Protein AF-Q0E3V9-F1 (afdb_monomer)

Nearest PDB structures (foldseek):
  6baq-assembly2_B  TM=4.887E-01  e=4.684E-01  Mus musculus
  6baq-assembly5_E  TM=4.970E-01  e=4.244E-01  Mus musculus
  5kvb-assembly1_A  TM=5.354E-01  e=1.610E+00  Novosphingobium barchaimii LL02
  6baq-assembly8_H  TM=4.974E-01  e=9.827E-01  Mus musculus
  3a76-assembly1_A  TM=5.000E-01  e=3.061E+00  Sphingomonas paucimobilis

Mean predicted aligned error: 7.14 Å

Radius of gyration: 20.33 Å; Cα contacts (8 Å, |Δi|>4): 796; chains: 1; bounding box: 49×51×58 Å

Structure (mmCIF, N/CA/C/O backbone):
data_AF-Q0E3V9-F1
#
_entry.id   AF-Q0E3V9-F1
#
loop_
_atom_site.group_PDB
_atom_site.id
_atom_site.type_symbol
_atom_site.label_atom_id
_atom_site.label_alt_id
_atom_site.label_comp_id
_atom_site.label_asym_id
_atom_site.label_entity_id
_atom_site.label_seq_id
_atom_site.pdbx_PDB_ins_code
_atom_site.Cartn_x
_atom_site.Cartn_y
_atom_site.Cartn_z
_atom_site.occupancy
_atom_site.B_iso_or_equiv
_atom_site.auth_seq_id
_atom_site.auth_comp_id
_atom_site.auth_asym_id
_atom_site.auth_atom_id
_atom_site.pdbx_PDB_model_num
ATOM 1 N N . MET A 1 1 ? -2.974 25.627 8.670 1.00 36.44 1 MET A N 1
ATOM 2 C CA . MET A 1 1 ? -2.367 25.342 7.353 1.00 36.44 1 MET A CA 1
ATOM 3 C C . MET A 1 1 ? -1.493 24.119 7.529 1.00 36.44 1 MET A C 1
ATOM 5 O O . MET A 1 1 ? -0.594 24.173 8.357 1.00 36.44 1 MET A O 1
ATOM 9 N N . GLY A 1 2 ? -1.822 23.007 6.868 1.00 52.19 2 GLY A N 1
ATOM 10 C CA . GLY A 1 2 ? -0.991 21.802 6.917 1.00 52.19 2 GLY A CA 1
ATOM 11 C C . GLY A 1 2 ? 0.346 22.045 6.217 1.00 52.19 2 GLY A C 1
ATOM 12 O O . GLY A 1 2 ? 0.398 22.790 5.238 1.00 52.19 2 GLY A O 1
ATOM 13 N N . SER A 1 3 ? 1.425 21.458 6.738 1.00 63.78 3 SER A N 1
ATOM 14 C CA . SER A 1 3 ? 2.732 21.483 6.075 1.00 63.78 3 SER A CA 1
ATOM 15 C C . SER A 1 3 ? 2.613 20.799 4.710 1.00 63.78 3 SER A C 1
ATOM 17 O O . SER A 1 3 ? 2.112 19.679 4.633 1.00 63.78 3 SER A O 1
ATOM 19 N N . LEU A 1 4 ? 3.024 21.480 3.637 1.00 75.88 4 LEU A N 1
ATOM 20 C CA . LEU A 1 4 ? 3.052 20.893 2.300 1.00 75.88 4 LEU A CA 1
ATOM 21 C C . LEU A 1 4 ? 4.293 20.007 2.187 1.00 75.88 4 LEU A C 1
ATOM 23 O O . LEU A 1 4 ? 5.425 20.494 2.254 1.00 75.88 4 LEU A O 1
ATOM 27 N N . ARG A 1 5 ? 4.087 18.714 1.967 1.00 83.06 5 ARG A N 1
ATOM 28 C CA . ARG A 1 5 ? 5.170 17.772 1.737 1.00 83.06 5 ARG A CA 1
ATOM 29 C C . ARG A 1 5 ? 5.821 18.058 0.389 1.00 83.06 5 ARG A C 1
ATOM 31 O O . ARG A 1 5 ? 5.235 17.846 -0.667 1.00 83.06 5 ARG A O 1
ATOM 38 N N . ARG A 1 6 ? 7.057 18.555 0.437 1.00 87.19 6 ARG A N 1
ATOM 39 C CA . ARG A 1 6 ? 7.813 18.931 -0.762 1.00 87.19 6 ARG A CA 1
ATOM 40 C C . ARG A 1 6 ? 8.526 17.749 -1.413 1.00 87.19 6 ARG A C 1
ATOM 42 O O . ARG A 1 6 ? 8.724 17.773 -2.624 1.00 87.19 6 ARG A O 1
ATOM 49 N N . VAL A 1 7 ? 8.893 16.727 -0.645 1.00 90.44 7 VAL A N 1
ATOM 50 C CA . VAL A 1 7 ? 9.664 15.580 -1.137 1.00 90.44 7 VAL A CA 1
ATOM 51 C C . VAL A 1 7 ? 8.851 14.302 -1.008 1.00 90.44 7 VAL A C 1
ATOM 53 O O . VAL A 1 7 ? 8.315 14.010 0.059 1.00 90.44 7 VAL A O 1
ATOM 56 N N . VAL A 1 8 ? 8.799 13.544 -2.100 1.00 93.75 8 VAL A N 1
ATOM 57 C CA . VAL A 1 8 ? 8.299 12.165 -2.140 1.00 93.75 8 VAL A CA 1
ATOM 58 C C . VAL A 1 8 ? 9.489 11.220 -2.253 1.00 93.75 8 VAL A C 1
ATOM 60 O O . VAL A 1 8 ? 10.471 11.528 -2.940 1.00 93.75 8 VAL A O 1
ATOM 63 N N . HIS A 1 9 ? 9.406 10.077 -1.579 1.00 93.94 9 HIS A N 1
ATOM 64 C CA . HIS A 1 9 ? 10.455 9.067 -1.583 1.00 93.94 9 HIS A CA 1
ATOM 65 C C . HIS A 1 9 ? 10.105 7.966 -2.582 1.00 93.94 9 HIS A C 1
ATOM 67 O O . HIS A 1 9 ? 9.122 7.253 -2.423 1.00 93.94 9 HIS A O 1
ATOM 73 N N . LEU A 1 10 ? 10.919 7.805 -3.620 1.00 94.75 10 LEU A N 1
ATOM 74 C CA . LEU A 1 10 ? 10.817 6.681 -4.544 1.00 94.75 10 LEU A CA 1
ATOM 75 C C . LEU A 1 10 ? 11.802 5.596 -4.109 1.00 94.75 10 LEU A C 1
ATOM 77 O O . LEU A 1 10 ? 13.003 5.853 -4.034 1.00 94.75 10 LEU A O 1
ATOM 81 N N . VAL A 1 11 ? 11.309 4.382 -3.883 1.00 94.00 11 VAL A N 1
ATOM 82 C CA . VAL A 1 11 ? 12.141 3.223 -3.553 1.00 94.00 11 VAL A CA 1
ATOM 83 C C . VAL A 1 11 ? 12.256 2.328 -4.780 1.00 94.00 11 VAL A C 1
ATOM 85 O O . VAL A 1 11 ? 11.266 1.831 -5.324 1.00 94.00 11 VAL A O 1
ATOM 88 N N . THR A 1 12 ? 13.493 2.129 -5.228 1.00 92.81 12 THR A N 1
ATOM 89 C CA . THR A 1 12 ? 13.824 1.300 -6.392 1.00 92.81 12 THR A CA 1
ATOM 90 C C . THR A 1 12 ? 14.735 0.149 -6.000 1.00 92.81 12 THR A C 1
ATOM 92 O O . THR A 1 12 ? 15.751 0.363 -5.349 1.00 92.81 12 THR A O 1
ATOM 95 N N . ALA A 1 13 ? 14.411 -1.068 -6.419 1.00 89.25 13 ALA A N 1
ATOM 96 C CA . ALA A 1 13 ? 15.236 -2.240 -6.193 1.00 89.25 13 ALA A CA 1
ATOM 97 C C . ALA A 1 13 ? 16.165 -2.503 -7.387 1.00 89.25 13 ALA A C 1
ATOM 99 O O . ALA A 1 13 ? 15.738 -2.451 -8.545 1.00 89.25 13 ALA A O 1
ATOM 100 N N . LEU A 1 14 ? 17.436 -2.793 -7.106 1.00 86.44 14 LEU A N 1
ATOM 101 C CA . LEU A 1 14 ? 18.433 -3.180 -8.103 1.00 86.44 14 LEU A CA 1
ATOM 102 C C . LEU A 1 14 ? 19.418 -4.169 -7.476 1.00 86.44 14 LEU A C 1
ATOM 104 O O . LEU A 1 14 ? 20.077 -3.845 -6.499 1.00 86.44 14 LEU A O 1
ATOM 108 N N . ASN A 1 15 ? 19.554 -5.364 -8.057 1.00 83.38 15 ASN A N 1
ATOM 109 C CA . ASN A 1 15 ? 20.478 -6.402 -7.574 1.00 83.38 15 ASN A CA 1
ATOM 110 C C . ASN A 1 15 ? 20.326 -6.718 -6.064 1.00 83.38 15 ASN A C 1
ATOM 112 O O . ASN A 1 15 ? 21.323 -6.907 -5.372 1.00 83.38 15 ASN A O 1
ATOM 116 N N . GLY A 1 16 ? 19.092 -6.734 -5.550 1.00 82.06 16 GLY A N 1
ATOM 117 C CA . GLY A 1 16 ? 18.789 -6.999 -4.135 1.00 82.06 16 GLY A CA 1
ATOM 118 C C . GLY A 1 16 ? 18.962 -5.803 -3.190 1.00 82.06 16 GLY A C 1
ATOM 119 O O . GLY A 1 16 ? 18.549 -5.890 -2.040 1.00 82.06 16 GLY A O 1
ATOM 120 N N . SER A 1 17 ? 19.521 -4.675 -3.644 1.00 88.75 17 SER A N 1
ATOM 121 C CA . SER A 1 17 ? 19.546 -3.440 -2.852 1.00 88.75 17 SER A CA 1
ATOM 122 C C . SER A 1 17 ? 18.272 -2.624 -3.053 1.00 88.75 17 SER A C 1
ATOM 124 O O . SER A 1 17 ? 17.687 -2.634 -4.140 1.00 88.75 17 SER A O 1
ATOM 126 N N . ALA A 1 18 ? 17.872 -1.868 -2.029 1.00 92.19 18 ALA A N 1
ATOM 127 C CA . ALA A 1 18 ? 16.821 -0.860 -2.117 1.00 92.19 18 ALA A CA 1
ATOM 128 C C . ALA A 1 18 ? 17.442 0.537 -2.147 1.00 92.19 18 ALA A C 1
ATOM 130 O O . ALA A 1 18 ? 18.199 0.927 -1.265 1.00 92.19 18 ALA A O 1
ATOM 131 N N . ASN A 1 19 ? 17.106 1.307 -3.171 1.00 93.62 19 ASN A N 1
ATOM 132 C CA . ASN A 1 19 ? 17.679 2.610 -3.463 1.00 93.62 19 ASN A CA 1
ATOM 133 C C . ASN A 1 19 ? 16.594 3.664 -3.275 1.00 93.62 19 ASN A C 1
ATOM 135 O O . ASN A 1 19 ? 15.620 3.702 -4.035 1.00 93.62 19 ASN A O 1
ATOM 139 N N . LEU A 1 20 ? 16.779 4.504 -2.262 1.00 93.88 20 LEU A N 1
ATOM 140 C CA . LEU A 1 20 ? 15.917 5.629 -1.942 1.00 93.88 20 LEU A CA 1
ATOM 141 C C . LEU A 1 20 ? 16.289 6.813 -2.834 1.00 93.88 20 LEU A C 1
ATOM 143 O O . LEU A 1 20 ? 17.447 7.220 -2.884 1.00 93.88 20 LEU A O 1
ATOM 147 N N . ARG A 1 21 ? 15.308 7.374 -3.534 1.00 93.56 21 ARG A N 1
ATOM 148 C CA . ARG A 1 21 ? 15.455 8.546 -4.403 1.00 93.56 21 ARG A CA 1
ATOM 149 C C . ARG A 1 21 ? 14.492 9.628 -3.945 1.00 93.56 21 ARG A C 1
ATOM 151 O O . ARG A 1 21 ? 13.335 9.348 -3.640 1.00 93.56 21 ARG A O 1
ATOM 158 N N . HIS A 1 22 ? 14.956 10.871 -3.908 1.00 92.62 22 HIS A N 1
ATOM 159 C CA . HIS A 1 22 ? 14.126 12.009 -3.517 1.00 92.62 22 HIS A CA 1
ATOM 160 C C . HIS A 1 22 ? 13.574 12.712 -4.753 1.00 92.62 22 HIS A C 1
ATOM 162 O O . HIS A 1 22 ? 14.319 13.132 -5.638 1.00 92.62 22 HIS A O 1
ATOM 168 N N . ILE A 1 23 ? 12.255 12.856 -4.806 1.00 93.12 23 ILE A N 1
ATOM 169 C CA . ILE A 1 23 ? 11.555 13.575 -5.865 1.00 93.12 23 ILE A CA 1
ATOM 170 C C . ILE A 1 23 ? 11.063 14.895 -5.270 1.00 93.12 23 ILE A C 1
ATOM 172 O O . ILE A 1 23 ? 10.145 14.893 -4.452 1.00 93.12 23 ILE A O 1
ATOM 176 N N . ASP A 1 24 ? 11.641 16.026 -5.695 1.00 92.50 24 ASP A N 1
ATOM 177 C CA . ASP A 1 24 ? 11.052 17.341 -5.401 1.00 92.50 24 ASP A CA 1
ATOM 178 C C . ASP A 1 24 ? 9.725 17.440 -6.160 1.00 92.50 24 ASP A C 1
ATOM 180 O O . ASP A 1 24 ? 9.694 17.379 -7.391 1.00 92.50 24 ASP A O 1
ATOM 184 N N . THR A 1 25 ? 8.624 17.533 -5.423 1.00 93.12 25 THR A N 1
ATOM 185 C CA . THR A 1 25 ? 7.276 17.586 -5.987 1.00 93.12 25 THR A CA 1
ATOM 186 C C . THR A 1 25 ? 6.911 18.976 -6.497 1.00 93.12 25 THR A C 1
ATOM 188 O O . THR A 1 25 ? 6.036 19.102 -7.349 1.00 93.12 25 THR A O 1
ATOM 191 N N . SER A 1 26 ? 7.599 20.030 -6.042 1.00 90.38 26 SER A N 1
ATOM 192 C CA . SER A 1 26 ? 7.265 21.416 -6.393 1.00 90.38 26 SER A CA 1
ATOM 193 C C . SER A 1 26 ? 7.356 21.691 -7.897 1.00 90.38 26 SER A C 1
ATOM 195 O O . SER A 1 26 ? 6.583 22.493 -8.417 1.00 90.38 26 SER A O 1
ATOM 197 N N . ARG A 1 27 ? 8.216 20.961 -8.621 1.00 89.38 27 ARG A N 1
ATOM 198 C CA . ARG A 1 27 ? 8.331 21.045 -10.088 1.00 89.38 27 ARG A CA 1
ATOM 199 C C . ARG A 1 27 ? 7.062 20.628 -10.832 1.00 89.38 27 ARG A C 1
ATOM 201 O O . ARG A 1 27 ? 6.860 21.057 -11.965 1.00 89.38 27 ARG A O 1
ATOM 208 N N . PHE A 1 28 ? 6.199 19.825 -10.204 1.00 91.50 28 PHE A N 1
ATOM 209 C CA . PHE A 1 28 ? 4.961 19.363 -10.827 1.00 91.50 28 PHE A CA 1
ATOM 210 C C . PHE A 1 28 ? 3.799 20.340 -10.651 1.00 91.50 28 PHE A C 1
ATOM 212 O O . PHE A 1 28 ? 2.791 20.197 -11.338 1.00 91.50 28 PHE A O 1
ATOM 219 N N . PHE A 1 29 ? 3.932 21.348 -9.781 1.00 90.44 29 PHE A N 1
ATOM 220 C CA . PHE A 1 29 ? 2.873 22.305 -9.471 1.00 90.44 29 PHE A CA 1
ATOM 221 C C . PHE A 1 29 ? 3.239 23.706 -9.960 1.00 90.44 29 PHE A C 1
ATOM 223 O O . PHE A 1 29 ? 4.107 24.389 -9.420 1.00 90.44 29 PHE A O 1
ATOM 230 N N . SER A 1 30 ? 2.534 24.172 -10.987 1.00 80.19 30 SER A N 1
ATOM 231 C CA . SER A 1 30 ? 2.647 25.555 -11.450 1.00 80.19 30 SER A CA 1
ATOM 232 C C . SER A 1 30 ? 2.034 26.529 -10.438 1.00 80.19 30 SER A C 1
ATOM 234 O O . SER A 1 30 ? 0.965 26.272 -9.893 1.00 80.19 30 SER A O 1
ATOM 236 N N . ARG A 1 31 ? 2.665 27.698 -10.247 1.00 72.25 31 ARG A N 1
ATOM 237 C CA . ARG A 1 31 ? 2.139 28.770 -9.373 1.00 72.25 31 ARG A CA 1
ATOM 238 C C . ARG A 1 31 ? 0.755 29.274 -9.784 1.00 72.25 31 ARG A C 1
ATOM 240 O O . ARG A 1 31 ? 0.026 29.788 -8.945 1.00 72.25 31 ARG A O 1
ATOM 247 N N . ARG A 1 32 ? 0.419 29.174 -11.072 1.00 69.38 32 ARG A N 1
ATOM 248 C CA . ARG A 1 32 ? -0.899 29.517 -11.600 1.00 69.38 32 ARG A CA 1
ATOM 249 C C . ARG A 1 32 ? -1.579 28.222 -12.045 1.00 69.38 32 ARG A C 1
ATOM 251 O O . ARG A 1 32 ? -0.992 27.535 -12.886 1.00 69.38 32 ARG A O 1
ATOM 258 N N . PRO A 1 33 ? -2.761 27.880 -11.503 1.00 62.81 33 PRO A N 1
ATOM 259 C CA . PRO A 1 33 ? -3.504 26.717 -11.958 1.00 62.81 33 PRO A CA 1
ATOM 260 C C . PRO A 1 33 ? -3.772 26.844 -13.463 1.00 62.81 33 PRO A C 1
ATOM 262 O O . PRO A 1 33 ? -4.152 27.934 -13.914 1.00 62.81 33 PRO A O 1
ATOM 265 N N . PRO A 1 34 ? -3.546 25.784 -14.256 1.00 63.47 34 PRO A N 1
ATOM 266 C CA . PRO A 1 34 ? -3.948 25.789 -15.654 1.00 63.47 34 PRO A CA 1
ATOM 267 C C . PRO A 1 34 ? -5.474 25.976 -15.760 1.00 63.47 34 PRO A C 1
ATOM 269 O O . PRO A 1 34 ? -6.205 25.645 -14.820 1.00 63.47 34 PRO A O 1
ATOM 272 N N . PRO A 1 35 ? -5.977 26.539 -16.874 1.00 61.75 35 PRO A N 1
ATOM 273 C CA . PRO A 1 35 ? -7.407 26.748 -17.062 1.00 61.75 35 PRO A CA 1
ATOM 274 C C . PRO A 1 35 ? -8.192 25.428 -16.961 1.00 61.75 35 PRO A C 1
ATOM 276 O O . PRO A 1 35 ? -7.617 24.349 -17.139 1.00 61.75 35 PRO A O 1
ATOM 279 N N . PRO A 1 36 ? -9.505 25.495 -16.677 1.00 56.59 36 PRO A N 1
ATOM 280 C CA . PRO A 1 36 ? -10.307 24.311 -16.437 1.00 56.59 36 PRO A CA 1
ATOM 281 C C . PRO A 1 36 ? -10.241 23.260 -17.538 1.00 56.59 36 PRO A C 1
ATOM 283 O O . PRO A 1 36 ? -10.278 23.583 -18.724 1.00 56.59 36 PRO A O 1
ATOM 286 N N . PHE A 1 37 ? -10.146 22.006 -17.084 1.00 55.31 37 PHE A N 1
ATOM 287 C CA . PHE A 1 37 ? -10.032 20.761 -17.844 1.00 55.31 37 PHE A CA 1
ATOM 288 C C . PHE A 1 37 ? -10.683 20.842 -19.237 1.00 55.31 37 PHE A C 1
ATOM 290 O O . PHE A 1 37 ? -11.904 20.859 -19.364 1.00 55.31 37 PHE A O 1
AT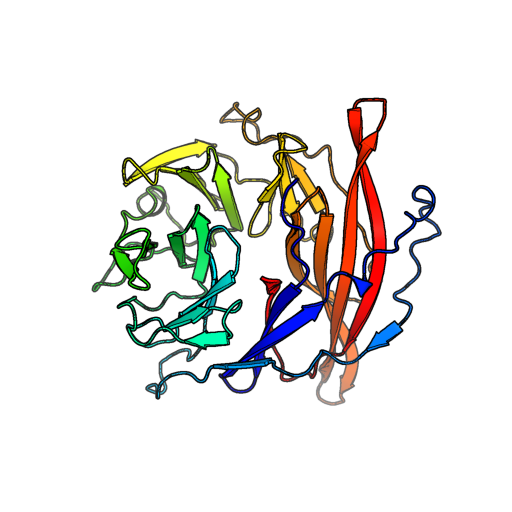OM 297 N N . SER A 1 38 ? -9.860 20.854 -20.288 1.00 47.38 38 SER A N 1
ATOM 298 C CA . SER A 1 38 ? -10.294 20.507 -21.643 1.00 47.38 38 SER A CA 1
ATOM 299 C C . SER A 1 38 ? -9.789 19.095 -21.946 1.00 47.38 38 SER A C 1
ATOM 301 O O . SER A 1 38 ? -8.581 18.875 -21.850 1.00 47.38 38 SER A O 1
ATOM 303 N N . PRO A 1 39 ? -10.652 18.126 -22.308 1.00 47.47 39 PRO A N 1
ATOM 304 C CA . PRO A 1 39 ? -10.231 16.745 -22.578 1.00 47.47 39 PRO A CA 1
ATOM 305 C C . PRO A 1 39 ? -9.198 16.637 -23.714 1.00 47.47 39 PRO A C 1
ATOM 307 O O . PRO A 1 39 ? -8.381 15.722 -23.732 1.00 47.47 39 PRO A O 1
ATOM 310 N N . SER A 1 40 ? -9.166 17.621 -24.614 1.00 40.03 40 SER A N 1
ATOM 311 C CA . SER A 1 40 ? -8.168 17.791 -25.676 1.00 40.03 40 SER A CA 1
ATOM 312 C C . SER A 1 40 ? -6.786 18.262 -25.192 1.00 40.03 40 SER A C 1
ATOM 314 O O . SER A 1 40 ? -5.827 18.200 -25.952 1.00 40.03 40 SER A O 1
ATOM 316 N N . SER A 1 41 ? -6.651 18.697 -23.934 1.00 45.22 41 SER A N 1
ATOM 317 C CA . SER A 1 41 ? -5.390 19.142 -23.317 1.00 45.22 41 SER A CA 1
ATOM 318 C C . SER A 1 41 ? -4.676 18.030 -22.540 1.00 45.22 41 SER A C 1
ATOM 320 O O . SER A 1 41 ? -3.761 18.308 -21.754 1.00 45.22 41 SER A O 1
ATOM 322 N N . MET A 1 42 ? -5.046 16.762 -22.742 1.00 51.22 42 MET A N 1
ATOM 323 C CA . MET A 1 42 ? -4.228 15.642 -22.281 1.00 51.22 42 MET A CA 1
ATOM 324 C C . MET A 1 42 ? -2.983 15.536 -23.167 1.00 51.22 42 MET A C 1
ATOM 326 O O . MET A 1 42 ? -2.836 14.621 -23.970 1.00 51.22 42 MET A O 1
ATOM 330 N N . ALA A 1 43 ? -2.108 16.538 -23.042 1.00 46.84 43 ALA A N 1
ATOM 331 C CA . ALA A 1 43 ? -0.795 16.555 -23.644 1.00 46.84 43 ALA A CA 1
ATOM 332 C C . ALA A 1 43 ? -0.064 15.296 -23.180 1.00 46.84 43 ALA A C 1
ATOM 334 O O . ALA A 1 43 ? 0.138 15.081 -21.978 1.00 46.84 43 ALA A O 1
ATOM 335 N N . VAL A 1 44 ? 0.264 14.463 -24.168 1.00 55.50 44 VAL A N 1
ATOM 336 C CA . VAL A 1 44 ? 1.209 13.358 -24.056 1.00 55.50 44 VAL A CA 1
ATOM 337 C C . VAL A 1 44 ? 2.456 13.908 -23.381 1.00 55.50 44 VAL A C 1
ATOM 339 O O . VAL A 1 44 ? 2.881 15.024 -23.676 1.00 55.50 44 VAL A O 1
ATOM 342 N N . VAL A 1 45 ? 2.962 13.157 -22.410 1.00 60.34 45 VAL A N 1
ATOM 343 C CA . VAL A 1 45 ? 4.043 13.564 -21.517 1.00 60.34 45 VAL A CA 1
ATOM 344 C C . VAL A 1 45 ? 5.149 14.300 -22.278 1.00 60.34 45 VAL A C 1
ATOM 346 O O . VAL A 1 45 ? 5.734 13.750 -23.204 1.00 60.34 45 VAL A O 1
ATOM 349 N N . THR A 1 46 ? 5.382 15.564 -21.924 1.00 58.38 46 THR A N 1
ATOM 350 C CA . THR A 1 46 ? 6.143 16.506 -22.762 1.00 58.38 46 THR A CA 1
ATOM 351 C C . THR A 1 46 ? 7.658 16.403 -22.615 1.00 58.38 46 THR A C 1
ATOM 353 O O . THR A 1 46 ? 8.372 16.912 -23.471 1.00 58.38 46 THR A O 1
ATOM 356 N N . GLU A 1 47 ? 8.158 15.773 -21.550 1.00 65.38 47 GLU A N 1
ATOM 357 C CA . GLU A 1 47 ? 9.592 15.706 -21.255 1.00 65.38 47 GLU A CA 1
ATOM 358 C C . GLU A 1 47 ? 9.969 14.314 -20.746 1.00 65.38 47 GLU A C 1
ATOM 360 O O . GLU A 1 47 ? 9.341 13.788 -19.822 1.00 65.38 47 GLU A O 1
ATOM 365 N N . GLU A 1 48 ? 10.995 13.732 -21.368 1.00 73.31 48 GLU A N 1
ATOM 366 C CA . GLU A 1 48 ? 11.668 12.525 -20.902 1.00 73.31 48 GLU A CA 1
ATOM 367 C C . GLU A 1 48 ? 12.881 12.932 -20.058 1.00 73.31 48 GLU A C 1
ATOM 369 O O . GLU A 1 48 ? 13.679 13.783 -20.450 1.00 73.31 48 GLU A O 1
ATOM 374 N N . SER A 1 49 ? 12.998 12.367 -18.862 1.00 81.75 49 SER A N 1
ATOM 375 C CA . SER A 1 49 ? 14.079 12.639 -17.914 1.00 81.75 49 SER A CA 1
ATOM 376 C C . SER A 1 49 ? 14.608 11.341 -17.308 1.00 81.75 49 SER A C 1
ATOM 378 O O . SER A 1 49 ? 13.935 10.308 -17.309 1.00 81.75 49 SER A O 1
ATOM 380 N N . SER A 1 50 ? 15.823 11.371 -16.766 1.00 86.25 50 SER A N 1
ATOM 381 C CA . SER A 1 50 ? 16.327 10.286 -15.925 1.00 86.25 50 SER A CA 1
ATOM 382 C C . SER A 1 50 ? 15.819 10.440 -14.491 1.00 86.25 50 SER A C 1
ATOM 384 O O . SER A 1 50 ? 15.557 11.548 -14.013 1.00 86.25 50 SER A O 1
ATOM 386 N N . LEU A 1 51 ? 15.660 9.317 -13.783 1.00 89.56 51 LEU A N 1
ATOM 387 C CA . LEU A 1 51 ? 15.381 9.358 -12.348 1.00 89.56 51 LEU A CA 1
ATOM 388 C C . LEU A 1 51 ? 16.538 10.050 -11.600 1.00 89.56 51 LEU A C 1
ATOM 390 O O . LEU A 1 51 ? 17.697 9.815 -11.946 1.00 89.56 51 LEU A O 1
ATOM 394 N N . PRO A 1 52 ? 16.253 10.851 -10.556 1.00 90.94 52 PRO A N 1
ATOM 395 C CA . PRO A 1 52 ? 17.296 11.463 -9.734 1.00 90.94 52 PRO A CA 1
ATOM 396 C C . PRO A 1 52 ? 18.137 10.380 -9.061 1.00 90.94 52 PRO A C 1
ATOM 398 O O . PRO A 1 52 ? 17.579 9.351 -8.681 1.00 90.94 52 PRO A O 1
ATOM 401 N N . GLU A 1 53 ? 19.442 10.605 -8.896 1.00 91.31 53 GLU A N 1
ATOM 402 C CA . GLU A 1 53 ? 20.364 9.654 -8.255 1.00 91.31 53 GLU A CA 1
ATOM 403 C C . GLU A 1 53 ? 19.879 9.193 -6.865 1.00 91.31 53 GLU A C 1
ATOM 405 O O . GLU A 1 53 ? 19.180 9.948 -6.178 1.00 91.31 53 GLU A O 1
ATOM 410 N N . PRO A 1 54 ? 20.212 7.959 -6.432 1.00 92.19 54 PRO A N 1
ATOM 411 C CA . PRO A 1 54 ? 19.888 7.503 -5.085 1.00 92.19 54 PRO A CA 1
ATOM 412 C C . PRO A 1 54 ? 20.495 8.431 -4.029 1.00 92.19 54 PRO A C 1
ATOM 414 O O . PRO A 1 54 ? 21.696 8.688 -4.044 1.00 92.19 54 PRO A O 1
ATOM 417 N N . SER A 1 55 ? 19.672 8.906 -3.094 1.00 90.56 55 SER A N 1
ATOM 418 C CA . SER A 1 55 ? 20.130 9.636 -1.908 1.00 90.56 55 SER A CA 1
ATOM 419 C C . SER A 1 55 ? 20.654 8.689 -0.830 1.00 90.56 55 SER A C 1
ATOM 421 O O . SER A 1 55 ? 21.542 9.057 -0.067 1.00 90.56 55 SER A O 1
ATOM 423 N N . MET A 1 56 ? 20.109 7.471 -0.772 1.00 91.50 56 MET A N 1
ATOM 424 C CA . MET A 1 56 ? 20.513 6.421 0.158 1.00 91.50 56 MET A CA 1
ATOM 425 C C . MET A 1 56 ? 20.331 5.050 -0.498 1.00 91.50 56 MET A C 1
ATOM 427 O O . MET A 1 56 ? 19.440 4.855 -1.326 1.00 91.50 56 MET A O 1
ATOM 431 N N . SER A 1 57 ? 21.175 4.086 -0.138 1.00 92.31 57 SER A N 1
ATOM 432 C CA . SER A 1 57 ? 21.049 2.690 -0.570 1.00 92.31 57 SER A CA 1
ATOM 433 C C . SER A 1 57 ? 21.103 1.769 0.638 1.00 92.31 57 SER A C 1
ATOM 435 O O . SER A 1 57 ? 22.011 1.872 1.460 1.00 92.31 57 SER A O 1
ATOM 437 N N . PHE A 1 58 ? 20.140 0.864 0.728 1.00 91.50 58 PHE A N 1
ATOM 438 C CA . PHE A 1 58 ? 20.063 -0.175 1.740 1.00 91.50 58 PHE A CA 1
ATOM 439 C C . PHE A 1 58 ? 20.473 -1.499 1.107 1.00 91.50 58 PHE A C 1
ATOM 441 O O . PHE A 1 58 ? 20.038 -1.830 0.000 1.00 91.50 58 PHE A O 1
ATOM 448 N N . TYR A 1 59 ? 21.314 -2.241 1.813 1.00 89.50 59 TYR A N 1
ATOM 449 C CA . TYR A 1 59 ? 21.778 -3.559 1.408 1.00 89.50 59 TYR A CA 1
ATOM 450 C C . TYR A 1 59 ? 21.239 -4.577 2.405 1.00 89.50 59 TYR A C 1
ATOM 452 O O . TYR A 1 59 ? 21.257 -4.287 3.604 1.00 89.50 59 TYR A O 1
ATOM 460 N N . PRO A 1 60 ? 20.750 -5.733 1.933 1.00 85.94 60 PRO A N 1
ATOM 461 C CA . PRO A 1 60 ? 20.202 -6.727 2.832 1.00 85.94 60 PRO A CA 1
ATOM 462 C C . PRO A 1 60 ? 21.346 -7.353 3.628 1.00 85.94 60 PRO A C 1
ATOM 464 O O . PRO A 1 60 ? 22.492 -7.417 3.162 1.00 85.94 60 PRO A O 1
ATOM 467 N N . ALA A 1 61 ? 21.039 -7.861 4.815 1.00 83.75 61 ALA A N 1
ATOM 468 C CA . ALA A 1 61 ? 21.964 -8.706 5.547 1.00 83.75 61 ALA A CA 1
ATOM 469 C C . ALA A 1 61 ? 22.380 -9.923 4.688 1.00 83.75 61 ALA A C 1
ATOM 471 O O . ALA A 1 61 ? 21.656 -10.332 3.775 1.00 83.75 61 ALA A O 1
ATOM 472 N N . PRO A 1 62 ? 23.533 -10.555 4.955 1.00 81.12 62 PRO A N 1
ATOM 473 C CA . PRO A 1 62 ? 23.877 -11.819 4.313 1.00 81.12 62 PRO A CA 1
ATOM 474 C C . PRO A 1 62 ? 22.788 -12.865 4.584 1.00 81.12 62 PRO A C 1
ATOM 476 O O . PRO A 1 62 ? 22.446 -13.122 5.739 1.00 81.12 62 PRO A O 1
ATOM 479 N N . ALA A 1 63 ? 22.236 -13.462 3.528 1.00 71.38 63 ALA A N 1
ATOM 480 C CA . ALA A 1 63 ? 21.127 -14.402 3.633 1.00 71.38 63 ALA A CA 1
ATOM 481 C C . ALA A 1 63 ? 21.494 -15.802 3.124 1.00 71.38 63 ALA A C 1
ATOM 483 O O . ALA A 1 63 ? 22.262 -15.920 2.164 1.00 71.38 63 ALA A O 1
ATOM 484 N N . PRO A 1 64 ? 20.917 -16.870 3.706 1.00 68.25 64 PRO A N 1
ATOM 485 C CA . PRO A 1 64 ? 20.960 -18.189 3.093 1.00 68.25 64 PRO A CA 1
ATOM 486 C C . PRO A 1 64 ? 20.207 -18.180 1.748 1.00 68.25 64 PRO A C 1
ATOM 488 O O . PRO A 1 64 ? 19.278 -17.389 1.568 1.00 68.25 64 PRO A O 1
ATOM 491 N N . PRO A 1 65 ? 20.564 -19.077 0.810 1.00 64.56 65 PRO A N 1
ATOM 492 C CA . PRO A 1 65 ? 20.057 -19.066 -0.569 1.00 64.56 65 PRO A CA 1
ATOM 493 C C . PRO A 1 65 ? 18.533 -19.225 -0.696 1.00 64.56 65 PRO A C 1
ATOM 495 O O . PRO A 1 65 ? 17.976 -18.928 -1.746 1.00 64.56 65 PRO A O 1
ATOM 498 N N . GLU A 1 66 ? 17.859 -19.681 0.358 1.00 58.81 66 GLU A N 1
ATOM 499 C CA . GLU A 1 66 ? 16.406 -19.883 0.395 1.00 58.81 66 GLU A CA 1
ATOM 500 C C . GLU A 1 66 ? 15.616 -18.627 0.805 1.00 58.81 66 GLU A C 1
ATOM 502 O O . GLU A 1 66 ? 14.385 -18.631 0.788 1.00 58.81 66 GLU A O 1
ATOM 507 N N . SER A 1 67 ? 16.297 -17.548 1.200 1.00 63.91 67 SER A N 1
ATOM 508 C CA . SER A 1 67 ? 15.642 -16.293 1.568 1.00 63.91 67 SER A CA 1
ATOM 509 C C . SER A 1 67 ? 15.335 -15.458 0.324 1.00 63.91 67 SER A C 1
ATOM 511 O O . SER A 1 67 ? 16.209 -15.258 -0.519 1.00 63.91 67 SER A O 1
ATOM 513 N N . ASN A 1 68 ? 14.139 -14.868 0.267 1.00 60.69 68 ASN A N 1
ATOM 514 C CA . ASN A 1 68 ? 13.759 -13.973 -0.828 1.00 60.69 68 ASN A CA 1
ATOM 515 C C . ASN A 1 68 ? 14.520 -12.633 -0.858 1.00 60.69 68 ASN A C 1
ATOM 517 O O . ASN A 1 68 ? 14.352 -11.909 -1.827 1.00 60.69 68 ASN A O 1
ATOM 521 N N . GLY A 1 69 ? 15.358 -12.305 0.135 1.00 62.88 69 GLY A N 1
ATOM 522 C CA . GLY A 1 69 ? 16.330 -11.198 0.082 1.00 62.88 69 GLY A CA 1
ATOM 523 C C . GLY A 1 69 ? 15.775 -9.790 -0.183 1.00 62.88 69 GLY A C 1
ATOM 524 O O . GLY A 1 69 ? 16.556 -8.869 -0.412 1.00 62.88 69 GLY A O 1
ATOM 525 N N . ASP A 1 70 ? 14.453 -9.618 -0.193 1.00 78.31 70 ASP A N 1
ATOM 526 C CA . ASP A 1 70 ? 13.810 -8.356 -0.535 1.00 78.31 70 ASP A CA 1
ATOM 527 C C . ASP A 1 70 ? 13.848 -7.400 0.660 1.00 78.31 70 ASP A C 1
ATOM 529 O O . ASP A 1 70 ? 13.480 -7.753 1.782 1.00 78.31 70 ASP A O 1
ATOM 533 N N . ILE A 1 71 ? 14.260 -6.160 0.396 1.00 87.75 71 ILE A N 1
ATOM 534 C CA . ILE A 1 71 ? 14.229 -5.081 1.380 1.00 87.75 71 ILE A CA 1
ATOM 535 C C . ILE A 1 71 ? 12.886 -4.357 1.283 1.00 87.75 71 ILE A C 1
ATOM 537 O O . ILE A 1 71 ? 12.562 -3.749 0.261 1.00 87.75 71 ILE A O 1
ATOM 541 N N . GLY A 1 72 ? 12.137 -4.364 2.381 1.00 89.06 72 GLY A N 1
ATOM 542 C CA . GLY A 1 72 ? 10.964 -3.519 2.575 1.00 89.06 72 GLY A CA 1
ATOM 543 C C . GLY A 1 72 ? 11.361 -2.140 3.098 1.00 89.06 72 GLY A C 1
ATOM 544 O O . GLY A 1 72 ? 12.131 -2.029 4.047 1.00 89.06 72 GLY A O 1
ATOM 545 N N . VAL A 1 73 ? 10.814 -1.082 2.499 1.00 92.69 73 VAL A N 1
ATOM 546 C CA . VAL A 1 73 ? 10.983 0.303 2.963 1.00 92.69 73 VAL A CA 1
ATOM 547 C C . VAL A 1 73 ? 9.604 0.933 3.108 1.00 92.69 73 VAL A C 1
ATOM 549 O O . VAL A 1 73 ? 8.831 0.965 2.149 1.00 92.69 73 VAL A O 1
ATOM 552 N N . MET A 1 74 ? 9.290 1.412 4.309 1.00 93.25 74 MET A N 1
ATOM 553 C CA . MET A 1 74 ? 7.946 1.846 4.699 1.00 93.25 74 MET A CA 1
ATOM 554 C C . MET A 1 74 ? 8.005 3.190 5.421 1.00 93.25 74 MET A C 1
ATOM 556 O O . MET A 1 74 ? 8.828 3.376 6.310 1.00 93.25 74 MET A O 1
ATOM 560 N N . LEU A 1 75 ? 7.135 4.132 5.055 1.00 93.44 75 LEU A N 1
ATOM 561 C CA . LEU A 1 75 ? 7.138 5.490 5.605 1.00 93.44 75 LEU A CA 1
ATOM 562 C C . LEU A 1 75 ? 6.129 5.650 6.740 1.00 93.44 75 LEU A C 1
ATOM 564 O O . LEU A 1 75 ? 4.965 5.269 6.609 1.00 93.44 75 LEU A O 1
ATOM 568 N N . PHE A 1 76 ? 6.564 6.283 7.823 1.00 92.69 76 PHE A N 1
ATOM 569 C CA . PHE A 1 76 ? 5.755 6.556 9.002 1.00 92.69 76 PHE A CA 1
ATOM 570 C C . PHE A 1 76 ? 6.201 7.832 9.724 1.00 92.69 76 PHE A C 1
ATOM 572 O O . PHE A 1 76 ? 6.981 8.625 9.191 1.00 92.69 76 PHE A O 1
ATOM 579 N N . GLY A 1 77 ? 5.642 8.054 10.914 1.00 88.06 77 GLY A N 1
ATOM 580 C CA . GLY A 1 77 ? 5.795 9.293 11.663 1.00 88.06 77 GLY A CA 1
ATOM 581 C C . GLY A 1 77 ? 4.726 10.310 11.277 1.00 88.06 77 GLY A C 1
ATOM 582 O O . GLY A 1 77 ? 4.273 10.366 10.127 1.00 88.06 77 GLY A O 1
ATOM 583 N N . ARG A 1 78 ? 4.333 11.168 12.223 1.00 85.88 78 ARG A N 1
ATOM 584 C CA . ARG A 1 78 ? 3.295 12.181 11.987 1.00 85.88 78 ARG A CA 1
ATOM 585 C C . ARG A 1 78 ? 3.678 13.164 10.882 1.00 85.88 78 ARG A C 1
ATOM 587 O O . ARG A 1 78 ? 2.809 13.624 10.144 1.00 85.88 78 ARG A O 1
ATOM 594 N N . ALA A 1 79 ? 4.970 13.464 10.763 1.00 85.00 79 ALA A N 1
ATOM 595 C CA . ALA A 1 79 ? 5.525 14.317 9.718 1.00 85.00 79 ALA A CA 1
ATOM 596 C C . ALA A 1 79 ? 5.870 13.560 8.422 1.00 85.00 79 ALA A C 1
ATOM 598 O O . ALA A 1 79 ? 6.258 14.203 7.447 1.00 85.00 79 ALA A O 1
ATOM 599 N N . ARG A 1 80 ? 5.680 12.230 8.380 1.00 87.50 80 ARG A N 1
ATOM 600 C CA . ARG A 1 80 ? 6.026 11.364 7.239 1.00 87.50 80 ARG A CA 1
ATOM 601 C C . ARG A 1 80 ? 7.489 11.519 6.827 1.00 87.50 80 ARG A C 1
ATOM 603 O O . ARG A 1 80 ? 7.804 11.760 5.664 1.00 87.50 80 ARG A O 1
ATOM 610 N N . ASP A 1 81 ? 8.361 11.389 7.816 1.00 87.88 81 ASP A N 1
ATOM 611 C CA . ASP A 1 81 ? 9.798 11.652 7.760 1.00 87.88 81 ASP A CA 1
ATOM 612 C C . ASP A 1 81 ? 10.650 10.462 8.220 1.00 87.88 81 ASP A C 1
ATOM 614 O O . ASP A 1 81 ? 11.870 10.494 8.067 1.00 87.88 81 ASP A O 1
ATOM 618 N N . ARG A 1 82 ? 10.039 9.389 8.735 1.00 90.94 82 ARG A N 1
ATOM 619 C CA . ARG A 1 82 ? 10.756 8.188 9.181 1.00 90.94 82 ARG A CA 1
ATOM 620 C C . ARG A 1 82 ? 10.496 7.020 8.250 1.00 90.94 82 ARG A C 1
ATOM 622 O O . ARG A 1 82 ? 9.355 6.727 7.903 1.00 90.94 82 ARG A O 1
ATOM 629 N N . LEU A 1 83 ? 11.562 6.333 7.867 1.00 93.44 83 LEU A N 1
ATOM 630 C CA . LEU A 1 83 ? 11.536 5.132 7.048 1.00 93.44 83 LEU A CA 1
ATOM 631 C C . LEU A 1 83 ? 11.905 3.930 7.910 1.00 93.44 83 LEU A C 1
ATOM 633 O O . LEU A 1 83 ? 13.005 3.866 8.451 1.00 93.44 83 LEU A O 1
ATOM 637 N N . LEU A 1 84 ? 10.994 2.971 8.016 1.00 93.50 84 LEU A N 1
ATOM 638 C CA . LEU A 1 84 ? 11.280 1.649 8.545 1.00 93.50 84 LEU A CA 1
ATOM 639 C C . LEU A 1 84 ? 11.836 0.797 7.403 1.00 93.50 84 LEU A C 1
ATOM 641 O O . LEU A 1 84 ? 11.176 0.618 6.377 1.00 93.50 84 LEU A O 1
ATOM 645 N N . VAL A 1 85 ? 13.051 0.295 7.584 1.00 92.81 85 VAL A N 1
ATOM 646 C CA . VAL A 1 85 ? 13.757 -0.553 6.627 1.00 92.81 85 VAL A CA 1
ATOM 647 C C . VAL A 1 85 ? 13.862 -1.946 7.217 1.00 92.81 85 VAL A C 1
ATOM 649 O O . VAL A 1 85 ? 14.396 -2.136 8.307 1.00 92.81 85 VAL A O 1
ATOM 652 N N . THR A 1 86 ? 13.335 -2.915 6.489 1.00 90.81 86 THR A N 1
ATOM 653 C CA . THR A 1 86 ? 13.250 -4.316 6.897 1.00 90.81 86 THR A CA 1
ATOM 654 C C . THR A 1 86 ? 13.862 -5.177 5.816 1.00 90.81 86 THR A C 1
ATOM 656 O O . THR A 1 86 ? 13.711 -4.867 4.636 1.00 90.81 86 THR A O 1
ATOM 659 N N . ASP A 1 87 ? 14.467 -6.285 6.191 1.00 86.75 87 ASP A N 1
ATOM 660 C CA . ASP A 1 87 ? 14.919 -7.309 5.260 1.00 86.75 87 ASP A CA 1
ATOM 661 C C . ASP A 1 87 ? 14.524 -8.694 5.798 1.00 86.75 87 ASP A C 1
ATOM 663 O O . ASP A 1 87 ? 13.585 -8.829 6.586 1.00 86.75 87 ASP A O 1
ATOM 667 N N . GLN A 1 88 ? 15.206 -9.746 5.356 1.00 83.06 88 GLN A N 1
ATOM 668 C CA . GLN A 1 88 ? 14.995 -11.101 5.863 1.00 83.06 88 GLN A CA 1
ATOM 669 C C . GLN A 1 88 ? 15.519 -11.337 7.293 1.00 83.06 88 GLN A C 1
ATOM 671 O O . GLN A 1 88 ? 15.350 -12.443 7.811 1.00 83.06 88 GLN A O 1
ATOM 676 N N . SER A 1 89 ? 16.203 -10.370 7.908 1.00 84.44 89 SER A N 1
ATOM 677 C CA . SER A 1 89 ? 16.640 -10.471 9.299 1.00 84.44 89 SER A CA 1
ATOM 678 C C . SER A 1 89 ? 15.469 -10.252 10.254 1.00 84.44 89 SER A C 1
ATOM 680 O O . SER A 1 89 ? 14.481 -9.602 9.929 1.00 84.44 89 SER A O 1
ATOM 682 N N . ASP A 1 90 ? 15.596 -10.757 11.480 1.00 85.12 90 ASP A N 1
ATOM 683 C CA . ASP A 1 90 ? 14.618 -10.509 12.545 1.00 85.12 90 ASP A CA 1
ATOM 684 C C . ASP A 1 90 ? 14.774 -9.101 13.167 1.00 85.12 90 ASP A C 1
ATOM 686 O O . ASP A 1 90 ? 14.553 -8.901 14.366 1.00 85.12 90 ASP A O 1
ATOM 690 N N . SER A 1 91 ? 15.201 -8.120 12.371 1.00 86.25 91 SER A N 1
ATOM 691 C CA . SER A 1 91 ? 15.459 -6.754 12.805 1.00 86.25 91 SER A CA 1
ATOM 692 C C . SER A 1 91 ? 15.055 -5.739 11.740 1.00 86.25 91 SER A C 1
ATOM 694 O O . SER A 1 91 ? 15.119 -5.997 10.540 1.00 86.25 91 SER A O 1
ATOM 696 N N . ALA A 1 92 ? 14.645 -4.563 12.196 1.00 90.19 92 ALA A N 1
ATOM 697 C CA . ALA A 1 92 ? 14.351 -3.418 11.360 1.00 90.19 92 ALA A CA 1
ATOM 698 C C . ALA A 1 92 ? 15.223 -2.236 11.780 1.00 90.19 92 ALA A C 1
ATOM 700 O O . ALA A 1 92 ? 15.435 -1.989 12.971 1.00 90.19 92 ALA A O 1
ATOM 701 N N . ALA A 1 93 ? 15.699 -1.489 10.793 1.00 91.25 93 ALA A N 1
ATOM 702 C CA . ALA A 1 93 ? 16.387 -0.229 11.006 1.00 91.25 93 ALA A CA 1
ATOM 703 C C . ALA A 1 93 ? 15.425 0.932 10.743 1.00 91.25 93 ALA A C 1
ATOM 705 O O . ALA A 1 93 ? 14.540 0.840 9.892 1.00 91.25 93 ALA A O 1
ATOM 706 N N . ILE A 1 94 ? 15.605 2.040 11.457 1.00 91.69 94 ILE A N 1
ATOM 707 C CA . ILE A 1 94 ? 14.806 3.248 11.248 1.00 91.69 94 ILE A CA 1
ATOM 708 C C . ILE A 1 94 ? 15.728 4.345 10.736 1.00 91.69 94 ILE A C 1
ATOM 710 O O . ILE A 1 94 ? 16.719 4.688 11.376 1.00 91.69 94 ILE A O 1
ATOM 714 N N . TYR A 1 95 ? 15.399 4.884 9.570 1.00 91.62 95 TYR A N 1
ATOM 715 C CA . TYR A 1 95 ? 16.079 6.015 8.960 1.00 91.62 95 TYR A CA 1
ATOM 716 C C . TYR A 1 95 ? 15.204 7.261 9.071 1.00 91.62 95 TYR A C 1
ATOM 718 O O . TYR A 1 95 ? 14.066 7.274 8.608 1.00 91.62 95 TYR A O 1
ATOM 726 N N . ASP A 1 96 ? 15.739 8.315 9.669 1.00 89.06 96 ASP A N 1
ATOM 727 C CA . ASP A 1 96 ? 15.128 9.636 9.712 1.00 89.06 96 ASP A CA 1
ATOM 728 C C . ASP A 1 96 ? 15.570 10.429 8.473 1.00 89.06 96 ASP A C 1
ATOM 730 O O . ASP A 1 96 ? 16.734 10.809 8.322 1.00 89.06 96 ASP A O 1
ATOM 734 N N . ALA A 1 97 ? 14.627 10.669 7.563 1.00 86.00 97 ALA A N 1
ATOM 735 C CA . ALA A 1 97 ? 14.861 11.395 6.323 1.00 86.00 97 ALA A CA 1
ATOM 736 C C . ALA A 1 97 ? 14.981 12.913 6.521 1.00 86.00 97 ALA A C 1
ATOM 738 O O . ALA A 1 97 ? 15.514 13.586 5.638 1.00 86.00 97 ALA A O 1
ATOM 739 N N . GLY A 1 98 ? 14.504 13.456 7.645 1.00 81.62 98 GLY A N 1
ATOM 740 C CA . GLY A 1 98 ? 14.635 14.870 7.989 1.00 81.62 98 GLY A CA 1
ATOM 741 C C . GLY A 1 98 ? 16.030 15.214 8.506 1.00 81.62 98 GLY A C 1
ATOM 742 O O . GLY A 1 98 ? 16.574 16.265 8.166 1.00 81.62 98 GLY A O 1
ATOM 743 N N . THR A 1 99 ? 16.630 14.317 9.289 1.00 86.19 99 THR A N 1
ATOM 744 C CA . THR A 1 99 ? 17.997 14.478 9.820 1.00 86.19 99 THR A CA 1
ATOM 745 C C . THR A 1 99 ? 19.061 13.727 9.020 1.00 86.19 99 THR A C 1
ATOM 747 O O . THR A 1 99 ? 20.252 13.905 9.269 1.00 86.19 99 THR A O 1
ATOM 750 N N . HIS A 1 100 ? 18.650 12.925 8.033 1.00 85.81 100 HIS A N 1
ATOM 751 C CA . HIS A 1 100 ? 19.511 12.028 7.260 1.00 85.81 100 HIS A CA 1
ATOM 752 C C . HIS A 1 100 ? 20.315 11.053 8.135 1.00 85.81 100 HIS A C 1
ATOM 754 O O . HIS A 1 100 ? 21.461 10.726 7.820 1.00 85.81 100 HIS A O 1
ATOM 760 N N . ALA A 1 101 ? 19.714 10.582 9.229 1.00 87.50 101 ALA A N 1
ATOM 761 C CA . ALA A 1 101 ? 20.371 9.746 10.224 1.00 87.50 101 ALA A CA 1
ATOM 762 C C . ALA A 1 101 ? 19.704 8.371 10.345 1.00 87.50 101 ALA A C 1
ATOM 764 O O . ALA A 1 101 ? 18.484 8.240 10.274 1.00 87.50 101 ALA A O 1
ATOM 765 N N . LEU A 1 102 ? 20.516 7.336 10.566 1.00 87.19 102 LEU A N 1
ATOM 766 C CA . LEU A 1 102 ? 20.029 6.026 10.987 1.00 87.19 102 LEU A CA 1
ATOM 767 C C . LEU A 1 102 ? 19.970 5.989 12.515 1.00 87.19 102 LEU A C 1
ATOM 769 O O . LEU A 1 102 ? 20.934 6.372 13.181 1.00 87.19 102 LEU A O 1
ATOM 773 N N . LEU A 1 103 ? 18.865 5.506 13.069 1.00 85.12 103 LEU A N 1
ATOM 774 C CA . LEU A 1 103 ? 18.775 5.225 14.494 1.00 85.12 103 LEU A CA 1
ATOM 775 C C . LEU A 1 103 ? 19.715 4.058 14.831 1.00 85.12 103 LEU A C 1
ATOM 777 O O . LEU A 1 103 ? 19.743 3.049 14.128 1.00 85.12 103 LEU A O 1
ATOM 781 N N . ALA A 1 104 ? 20.503 4.219 15.897 1.00 75.06 104 ALA A N 1
ATOM 782 C CA . ALA A 1 104 ? 21.527 3.245 16.279 1.00 75.06 104 ALA A CA 1
ATOM 783 C C . ALA A 1 104 ? 20.931 1.913 16.763 1.00 75.06 104 ALA A C 1
ATOM 785 O O . ALA A 1 104 ? 21.523 0.857 16.549 1.00 75.06 104 ALA A O 1
ATOM 786 N N . GLU A 1 105 ? 19.771 1.960 17.417 1.00 76.88 105 GLU A N 1
ATOM 787 C CA . GLU A 1 105 ? 19.075 0.769 17.889 1.00 76.88 105 GLU A CA 1
ATOM 788 C C . GLU A 1 105 ? 18.183 0.199 16.785 1.00 76.88 105 GLU A C 1
ATOM 790 O O . GLU A 1 105 ? 17.296 0.874 16.262 1.00 76.88 105 GLU A O 1
ATOM 795 N N . THR A 1 106 ? 18.408 -1.071 16.448 1.00 78.81 106 THR A N 1
ATOM 796 C CA . THR A 1 106 ? 17.503 -1.837 15.590 1.00 78.81 106 THR A CA 1
ATOM 797 C C . THR A 1 106 ? 16.319 -2.340 16.403 1.00 78.81 106 THR A C 1
ATOM 799 O O . THR A 1 106 ? 16.497 -2.879 17.498 1.00 78.81 106 THR A O 1
ATOM 802 N N . THR A 1 107 ? 15.118 -2.253 15.846 1.00 80.31 107 THR A N 1
ATOM 803 C CA . THR A 1 107 ? 13.917 -2.811 16.469 1.00 80.31 107 THR A CA 1
ATOM 804 C C . THR A 1 107 ? 13.780 -4.279 16.062 1.00 80.31 107 THR A C 1
ATOM 806 O O . THR A 1 107 ? 13.794 -4.559 14.863 1.00 80.31 107 THR A O 1
ATOM 809 N N . PRO A 1 108 ? 13.633 -5.237 16.998 1.00 83.25 108 PRO A N 1
ATOM 810 C CA . PRO A 1 108 ? 13.336 -6.623 16.642 1.00 83.25 108 PRO A CA 1
ATOM 811 C C . PRO A 1 108 ? 12.061 -6.658 15.805 1.00 83.25 108 PRO A C 1
ATOM 813 O O . PRO A 1 108 ? 11.072 -6.069 16.215 1.00 83.25 108 PRO A O 1
ATOM 816 N N . LEU A 1 109 ? 12.038 -7.299 14.648 1.00 86.00 109 LEU A N 1
ATOM 817 C CA . LEU A 1 109 ? 10.830 -7.349 13.823 1.00 86.00 109 LEU A CA 1
ATOM 818 C C . LEU A 1 109 ? 10.885 -8.582 12.945 1.00 86.00 109 LEU A C 1
ATOM 820 O O . LEU A 1 109 ? 11.905 -8.832 12.311 1.00 86.00 109 LEU A O 1
ATOM 824 N N . LYS A 1 110 ? 9.801 -9.356 12.890 1.00 83.75 110 LYS A N 1
ATOM 825 C CA . LYS A 1 110 ? 9.789 -10.522 12.009 1.00 83.75 110 LYS A CA 1
ATOM 826 C C . LYS A 1 110 ? 9.629 -10.093 10.545 1.00 83.75 110 LYS A C 1
ATOM 828 O O . LYS A 1 110 ? 8.793 -9.230 10.259 1.00 83.75 110 LYS A O 1
ATOM 833 N N . PRO A 1 111 ? 10.370 -10.719 9.608 1.00 81.25 111 PRO A N 1
ATOM 834 C CA . PRO A 1 111 ? 10.232 -10.440 8.187 1.00 81.25 111 PRO A CA 1
ATOM 835 C C . PRO A 1 111 ? 8.790 -10.598 7.716 1.00 81.25 111 PRO A C 1
ATOM 837 O O . PRO A 1 111 ? 8.121 -11.587 8.037 1.00 81.25 111 PRO A O 1
ATOM 840 N N . LYS A 1 112 ? 8.341 -9.639 6.908 1.00 85.06 112 LYS A N 1
ATOM 841 C CA . LYS A 1 112 ? 7.031 -9.657 6.255 1.00 85.06 112 LYS A CA 1
ATOM 842 C C . LYS A 1 112 ? 7.179 -10.010 4.793 1.00 85.06 112 LYS A C 1
ATOM 844 O O . LYS A 1 112 ? 8.107 -9.561 4.123 1.00 85.06 112 LYS A O 1
ATOM 849 N N . TYR A 1 113 ? 6.238 -10.788 4.280 1.00 79.00 113 TYR A N 1
ATOM 850 C CA . TYR A 1 113 ? 6.215 -11.136 2.869 1.00 79.00 113 TYR A CA 1
ATOM 851 C C . TYR A 1 113 ? 5.378 -10.121 2.094 1.00 79.00 113 TYR A C 1
ATOM 853 O O . TYR A 1 113 ? 4.149 -10.133 2.195 1.00 79.00 113 TYR A O 1
ATOM 861 N N . TRP A 1 114 ? 6.062 -9.243 1.351 1.00 83.75 114 TRP A N 1
ATOM 862 C CA . TRP A 1 114 ? 5.488 -8.038 0.739 1.00 83.75 114 TRP A CA 1
ATOM 863 C C . TRP A 1 114 ? 4.699 -7.220 1.769 1.00 83.75 114 TRP A C 1
ATOM 865 O O . TRP A 1 114 ? 3.476 -7.310 1.823 1.00 83.75 114 TRP A O 1
ATOM 875 N N . PRO A 1 115 ? 5.381 -6.474 2.651 1.00 88.75 115 PRO A N 1
ATOM 876 C CA . PRO A 1 115 ? 4.705 -5.774 3.728 1.00 88.75 115 PRO A CA 1
ATOM 877 C C . PRO A 1 115 ? 3.711 -4.733 3.209 1.00 88.75 115 PRO A C 1
ATOM 879 O O . PRO A 1 115 ? 4.035 -3.903 2.361 1.00 88.75 115 PRO A O 1
ATOM 882 N N . VAL A 1 116 ? 2.522 -4.733 3.800 1.00 92.06 116 VAL A N 1
ATOM 883 C CA . VAL A 1 116 ? 1.580 -3.615 3.758 1.00 92.06 116 VAL A CA 1
ATOM 884 C C . VAL A 1 116 ? 1.769 -2.805 5.034 1.00 92.06 116 VAL A C 1
ATOM 886 O O . VAL A 1 116 ? 1.658 -3.347 6.133 1.00 92.06 116 VAL A O 1
ATOM 889 N N . SER A 1 117 ? 2.037 -1.507 4.899 1.00 94.00 117 SER A N 1
ATOM 890 C CA . SER A 1 117 ? 2.261 -0.614 6.037 1.00 94.00 117 SER A CA 1
ATOM 891 C C . SER A 1 117 ? 1.190 0.464 6.145 1.00 94.00 117 SER A C 1
ATOM 893 O O . SER A 1 117 ? 0.927 1.180 5.175 1.00 94.00 117 SER A O 1
ATOM 895 N N . VAL A 1 118 ? 0.642 0.634 7.346 1.00 95.56 118 VAL A N 1
ATOM 896 C CA . VAL A 1 118 ? -0.331 1.676 7.676 1.00 95.56 118 VAL A CA 1
ATOM 897 C C . VAL A 1 118 ? 0.223 2.541 8.811 1.00 95.56 118 VAL A C 1
ATOM 899 O O . VAL A 1 118 ? 0.265 2.096 9.958 1.00 95.56 118 VAL A O 1
ATOM 902 N N . PRO A 1 119 ? 0.683 3.764 8.522 1.00 94.12 119 PRO A N 1
ATOM 903 C CA . PRO A 1 119 ? 1.143 4.681 9.557 1.00 94.12 119 PRO A CA 1
ATOM 904 C C . PRO A 1 119 ? -0.038 5.340 10.275 1.00 94.12 119 PRO A C 1
ATOM 906 O O . PRO A 1 119 ? -0.945 5.884 9.639 1.00 94.12 119 PRO A O 1
ATOM 909 N N . VAL A 1 120 ? -0.003 5.315 11.606 1.00 94.00 120 VAL A N 1
ATOM 910 C CA . VAL A 1 120 ? -1.030 5.879 12.491 1.00 94.00 120 VAL A CA 1
ATOM 911 C C . VAL A 1 120 ? -0.333 6.796 13.487 1.00 94.00 120 VAL A C 1
ATOM 913 O O . VAL A 1 120 ? 0.312 6.342 14.427 1.00 94.00 120 VAL A O 1
ATOM 916 N N . GLY A 1 121 ? -0.438 8.108 13.267 1.00 90.00 121 GLY A N 1
ATOM 917 C CA . GLY A 1 121 ? 0.318 9.078 14.056 1.00 90.00 121 GLY A CA 1
ATOM 918 C C . GLY A 1 121 ? 1.822 8.843 13.915 1.00 90.00 121 GLY A C 1
ATOM 919 O O . GLY A 1 121 ? 2.356 8.946 12.812 1.00 90.00 121 GLY A O 1
ATOM 920 N N . ASP A 1 122 ? 2.479 8.539 15.031 1.00 89.62 122 ASP A N 1
ATOM 921 C CA . ASP A 1 122 ? 3.924 8.303 15.110 1.00 89.62 122 ASP A CA 1
ATOM 922 C C . ASP A 1 122 ? 4.304 6.811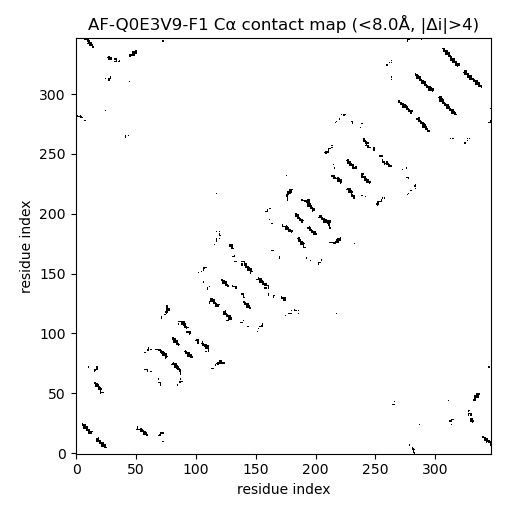 15.044 1.00 89.62 122 ASP A C 1
ATOM 924 O O . ASP A 1 122 ? 5.487 6.471 14.977 1.00 89.62 122 ASP A O 1
ATOM 928 N N . ASP A 1 123 ? 3.297 5.938 14.974 1.00 92.69 123 ASP A N 1
ATOM 929 C CA . ASP A 1 123 ? 3.434 4.488 14.924 1.00 92.69 123 ASP A CA 1
ATOM 930 C C . ASP A 1 123 ? 3.207 3.947 13.506 1.00 92.69 123 ASP A C 1
ATOM 932 O O . ASP A 1 123 ? 2.643 4.613 12.627 1.00 92.69 123 ASP A O 1
ATOM 936 N N . ILE A 1 124 ? 3.604 2.694 13.284 1.00 94.81 124 ILE A N 1
ATOM 937 C CA . ILE A 1 124 ? 3.361 1.980 12.029 1.00 94.81 124 ILE A CA 1
ATOM 938 C C . ILE A 1 124 ? 2.854 0.562 12.278 1.00 94.81 124 ILE A C 1
ATOM 940 O O . ILE A 1 124 ? 3.382 -0.183 13.102 1.00 94.81 124 ILE A O 1
ATOM 944 N N . TYR A 1 125 ? 1.820 0.196 11.528 1.00 95.94 125 TYR A N 1
ATOM 945 C CA . TYR A 1 125 ? 1.151 -1.098 11.565 1.00 95.94 125 TYR A CA 1
ATOM 946 C C . TYR A 1 125 ? 1.491 -1.878 10.296 1.00 95.94 125 TYR A C 1
ATOM 948 O O . TYR A 1 125 ? 1.388 -1.343 9.194 1.00 95.94 125 TYR A O 1
ATOM 956 N N . LEU A 1 126 ? 1.920 -3.128 10.449 1.00 94.81 126 LEU A N 1
ATOM 957 C CA . LEU A 1 126 ? 2.578 -3.917 9.411 1.00 94.81 126 LEU A CA 1
ATOM 958 C C . LEU A 1 126 ? 1.878 -5.250 9.201 1.00 94.81 126 LEU A C 1
ATOM 960 O O . LEU A 1 126 ? 1.834 -6.083 10.109 1.00 94.81 126 LEU A O 1
ATOM 964 N N . PHE A 1 127 ? 1.411 -5.484 7.982 1.00 93.88 127 PHE A N 1
ATOM 965 C CA . PHE A 1 127 ? 0.768 -6.722 7.571 1.00 93.88 127 PHE A CA 1
ATOM 966 C C . PHE A 1 127 ? 1.606 -7.459 6.530 1.00 93.88 127 PHE A C 1
ATOM 968 O O . PHE A 1 127 ? 2.244 -6.831 5.690 1.00 93.88 127 PHE A O 1
ATOM 975 N N . ASP A 1 128 ? 1.538 -8.786 6.516 1.00 91.44 128 ASP A N 1
ATOM 976 C CA . ASP A 1 128 ? 1.817 -9.524 5.282 1.00 91.44 128 ASP A CA 1
ATOM 977 C C . ASP A 1 128 ? 0.756 -9.161 4.236 1.00 91.44 128 ASP A C 1
ATOM 979 O O . ASP A 1 128 ? -0.436 -9.157 4.559 1.00 91.44 128 ASP A O 1
ATOM 983 N N . LEU A 1 129 ? 1.151 -8.938 2.976 1.00 92.31 129 LEU A N 1
ATOM 984 C CA . LEU A 1 129 ? 0.186 -8.715 1.892 1.00 92.31 129 LEU A CA 1
ATOM 985 C C . LEU A 1 129 ? -0.802 -9.876 1.795 1.00 92.31 129 LEU A C 1
ATOM 987 O O . LEU A 1 129 ? -1.989 -9.653 1.598 1.00 92.31 129 LEU A O 1
ATOM 991 N N . TYR A 1 130 ? -0.317 -11.106 1.968 1.00 92.12 130 TYR A N 1
ATOM 992 C CA . TYR A 1 130 ? -1.128 -12.320 2.041 1.00 92.12 130 TYR A CA 1
ATOM 993 C C . TYR A 1 130 ? -1.123 -12.843 3.477 1.00 92.12 130 TYR A C 1
ATOM 995 O O . TYR A 1 130 ? -0.346 -13.757 3.780 1.00 92.12 130 TYR A O 1
ATOM 1003 N N . PRO A 1 131 ? -1.959 -12.292 4.373 1.00 92.00 131 PRO A N 1
ATOM 1004 C CA . PRO A 1 131 ? -1.950 -12.695 5.767 1.00 92.00 131 PRO A CA 1
ATOM 1005 C C . PRO A 1 131 ? -2.289 -14.183 5.889 1.00 92.00 131 PRO A C 1
ATOM 1007 O O . PRO A 1 131 ? -3.141 -14.722 5.182 1.00 92.00 131 PRO A O 1
ATOM 1010 N N . ARG A 1 132 ? -1.591 -14.889 6.775 1.00 90.31 132 ARG A N 1
ATOM 1011 C CA . ARG A 1 132 ? -1.804 -16.318 7.036 1.00 90.31 132 ARG A CA 1
ATOM 1012 C C . ARG A 1 132 ? -2.023 -16.537 8.517 1.00 90.31 132 ARG A C 1
ATOM 1014 O O . ARG A 1 132 ? -1.579 -15.740 9.339 1.00 90.31 132 ARG A O 1
ATOM 1021 N N . VAL A 1 133 ? -2.699 -17.638 8.837 1.00 89.38 133 VAL A N 1
ATOM 1022 C CA . VAL A 1 133 ? -2.833 -18.090 10.222 1.00 89.38 133 VAL A CA 1
ATOM 1023 C C . VAL A 1 133 ? -1.427 -18.183 10.833 1.00 89.38 133 VAL A C 1
ATOM 1025 O O . VAL A 1 133 ? -0.567 -18.829 10.225 1.00 89.38 133 VAL A O 1
ATOM 1028 N N . PRO A 1 134 ? -1.173 -17.533 11.984 1.00 87.44 134 PRO A N 1
ATOM 1029 C CA . PRO A 1 134 ? 0.132 -17.576 12.629 1.00 87.44 134 PRO A CA 1
ATOM 1030 C C . PRO A 1 134 ? 0.592 -19.014 12.883 1.00 87.44 134 PRO A C 1
ATOM 1032 O O . PRO A 1 134 ? -0.146 -19.828 13.438 1.00 87.44 134 PRO A O 1
ATOM 1035 N N . CYS A 1 135 ? 1.823 -19.326 12.489 1.00 83.25 135 CYS A N 1
ATOM 1036 C CA . CYS A 1 135 ? 2.436 -20.633 12.704 1.00 83.25 135 CYS A CA 1
ATOM 1037 C C . CYS A 1 135 ? 3.946 -20.483 12.921 1.00 83.25 135 CYS A C 1
ATOM 1039 O O . CYS A 1 135 ? 4.590 -19.659 12.272 1.00 83.25 135 CYS A O 1
ATOM 1041 N N . GLY A 1 136 ? 4.523 -21.281 13.827 1.00 79.12 136 GLY A N 1
ATOM 1042 C CA . GLY A 1 136 ? 5.978 -21.320 14.037 1.00 79.12 136 GLY A CA 1
ATOM 1043 C C . GLY A 1 136 ? 6.604 -19.970 14.414 1.00 79.12 136 GLY A C 1
ATOM 1044 O O . GLY A 1 136 ? 7.688 -19.652 13.939 1.00 79.12 136 GLY A O 1
ATOM 1045 N N . GLY A 1 137 ? 5.904 -19.147 15.203 1.00 77.38 137 GLY A N 1
ATOM 1046 C CA . GLY A 1 137 ? 6.384 -17.823 15.629 1.00 77.38 137 GLY A CA 1
ATOM 1047 C C . GLY A 1 137 ? 6.328 -16.728 14.557 1.00 77.38 137 GLY A C 1
ATOM 1048 O O . GLY A 1 137 ? 6.736 -15.602 14.829 1.00 77.38 137 GLY A O 1
ATOM 1049 N N . ARG A 1 138 ? 5.823 -17.017 13.348 1.00 80.19 138 ARG A N 1
ATOM 1050 C CA . ARG A 1 138 ? 5.514 -15.978 12.357 1.00 80.19 138 ARG A CA 1
ATOM 1051 C C . ARG A 1 138 ? 4.177 -15.329 12.680 1.00 80.19 138 ARG A C 1
ATOM 1053 O O . ARG A 1 138 ? 3.162 -16.014 12.820 1.00 80.19 138 ARG A O 1
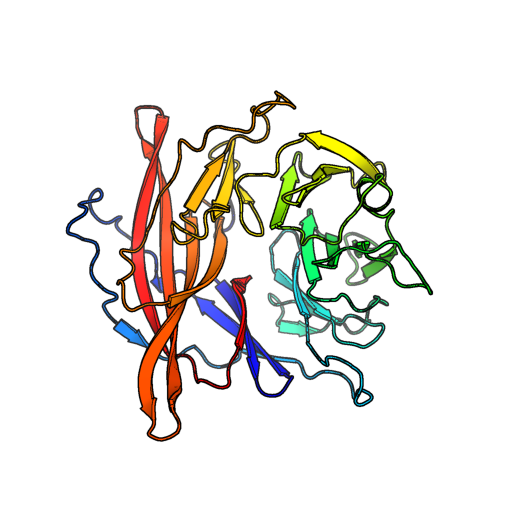ATOM 1060 N N . HIS A 1 139 ? 4.188 -14.005 12.734 1.00 85.62 139 HIS A N 1
ATOM 1061 C CA . HIS A 1 139 ? 3.002 -13.183 12.908 1.00 85.62 139 HIS A CA 1
ATOM 1062 C C . HIS A 1 139 ? 2.705 -12.476 11.593 1.00 85.62 139 HIS A C 1
ATOM 1064 O O . HIS A 1 139 ? 3.599 -11.879 11.004 1.00 85.62 139 HIS A O 1
ATOM 1070 N N . CYS A 1 140 ? 1.456 -12.508 11.131 1.00 90.50 140 CYS A N 1
ATOM 1071 C CA . CYS A 1 140 ? 1.072 -11.779 9.922 1.00 90.50 140 CYS A CA 1
ATOM 1072 C C . CYS A 1 140 ? 0.820 -10.291 10.185 1.00 90.50 140 CYS A C 1
ATOM 1074 O O . CYS A 1 140 ? 0.699 -9.531 9.234 1.00 90.50 140 CYS A O 1
ATOM 1076 N N . PHE A 1 141 ? 0.718 -9.882 11.455 1.00 94.06 141 PHE A N 1
ATOM 1077 C CA . PHE A 1 141 ? 0.384 -8.522 11.861 1.00 94.06 141 PHE A CA 1
ATOM 1078 C C . PHE A 1 141 ? 1.216 -8.096 13.076 1.00 94.06 141 PHE A C 1
ATOM 1080 O O . PHE A 1 141 ? 1.207 -8.765 14.109 1.00 94.06 141 PHE A O 1
ATOM 1087 N N . GLU A 1 142 ? 1.962 -7.006 12.927 1.00 94.44 142 GLU A N 1
ATOM 1088 C CA . GLU A 1 142 ? 2.817 -6.408 13.956 1.00 94.44 142 GLU A CA 1
ATOM 1089 C C . GLU A 1 142 ? 2.639 -4.886 13.956 1.00 94.44 142 GLU A C 1
ATOM 1091 O O . GLU A 1 142 ? 2.218 -4.304 12.958 1.00 94.44 142 GLU A O 1
ATOM 1096 N N . ALA A 1 143 ? 2.976 -4.238 15.065 1.00 94.75 143 ALA A N 1
ATOM 1097 C CA . ALA A 1 143 ? 3.147 -2.791 15.119 1.00 94.75 143 ALA A CA 1
ATOM 1098 C C . ALA A 1 143 ? 4.544 -2.447 15.613 1.00 94.75 143 ALA A C 1
ATOM 1100 O O . ALA A 1 143 ? 5.086 -3.161 16.455 1.00 94.75 143 ALA A O 1
ATOM 1101 N N . VAL A 1 144 ? 5.082 -1.341 15.111 1.00 93.88 144 VAL A N 1
ATOM 1102 C CA . VAL A 1 144 ? 6.265 -0.673 15.650 1.00 93.88 144 VAL A CA 1
ATOM 1103 C C . VAL A 1 144 ? 5.801 0.661 16.217 1.00 93.88 144 VAL A C 1
ATOM 1105 O O . VAL A 1 144 ? 5.274 1.500 15.483 1.00 93.88 144 VAL A O 1
ATOM 1108 N N . THR A 1 145 ? 5.950 0.823 17.529 1.00 92.12 145 THR A N 1
ATOM 1109 C CA . THR A 1 145 ? 5.424 1.963 18.285 1.00 92.12 145 THR A CA 1
ATOM 1110 C C . THR A 1 145 ? 6.536 2.687 19.027 1.00 92.12 145 THR A C 1
ATOM 1112 O O . THR A 1 145 ? 7.478 2.045 19.504 1.00 92.12 145 THR A O 1
ATOM 1115 N N . ALA A 1 146 ? 6.435 4.012 19.136 1.00 86.12 146 ALA A N 1
ATOM 1116 C CA . ALA A 1 146 ? 7.378 4.792 19.937 1.00 86.12 146 ALA A CA 1
ATOM 1117 C C . ALA A 1 146 ? 7.246 4.415 21.424 1.00 86.12 146 ALA A C 1
ATOM 1119 O O . ALA A 1 146 ? 6.134 4.315 21.945 1.00 86.12 146 ALA A O 1
ATOM 1120 N N . VAL A 1 147 ? 8.370 4.189 22.112 1.00 83.69 147 VAL A N 1
ATOM 1121 C CA . VAL A 1 147 ? 8.357 3.828 23.544 1.00 83.69 147 VAL A CA 1
ATOM 1122 C C . VAL A 1 147 ? 7.950 5.027 24.396 1.00 83.69 147 VAL A C 1
ATOM 1124 O O . VAL A 1 147 ? 7.173 4.895 25.342 1.00 83.69 147 VAL A O 1
ATOM 1127 N N . ASP A 1 148 ? 8.445 6.206 24.035 1.00 76.44 148 ASP A N 1
ATOM 1128 C CA . ASP A 1 148 ? 7.994 7.474 24.579 1.00 76.44 148 ASP A CA 1
ATOM 1129 C C . ASP A 1 148 ? 8.088 8.570 23.506 1.00 76.44 148 ASP A C 1
ATOM 1131 O O . ASP A 1 148 ? 8.766 8.427 22.492 1.00 76.44 148 ASP A O 1
ATOM 1135 N N . SER A 1 149 ? 7.378 9.679 23.710 1.00 67.69 149 SER A N 1
ATOM 1136 C CA . SER A 1 149 ? 7.307 10.777 22.737 1.00 67.69 149 SER A CA 1
ATOM 1137 C C . SER A 1 149 ? 8.609 11.575 22.579 1.00 67.69 149 SER A C 1
ATOM 1139 O O . SER A 1 149 ? 8.690 12.437 21.707 1.00 67.69 149 SER A O 1
ATOM 1141 N N . SER A 1 150 ? 9.597 11.358 23.450 1.00 65.31 150 SER A N 1
ATOM 1142 C CA . SER A 1 150 ? 10.873 12.085 23.476 1.00 65.31 150 SER A CA 1
ATOM 1143 C C . SER A 1 150 ? 12.072 11.245 23.039 1.00 65.31 150 SER A C 1
ATOM 1145 O O . SER A 1 150 ? 13.119 11.804 22.708 1.00 65.31 150 SER A O 1
ATOM 1147 N N . SER A 1 151 ? 11.942 9.923 23.028 1.00 60.91 151 SER A N 1
ATOM 1148 C CA . SER A 1 151 ? 13.004 9.001 22.691 1.00 60.91 151 SER A CA 1
ATOM 1149 C C . SER A 1 151 ? 12.962 8.646 21.218 1.00 60.91 151 SER A C 1
ATOM 1151 O O . SER A 1 151 ? 11.937 8.633 20.540 1.00 60.91 151 SER A O 1
ATOM 1153 N N . SER A 1 152 ? 14.149 8.354 20.705 1.00 71.69 152 SER A N 1
ATOM 1154 C CA . SER A 1 152 ? 14.313 7.732 19.396 1.00 71.69 152 SER A CA 1
ATOM 1155 C C . SER A 1 152 ? 14.241 6.206 19.510 1.00 71.69 152 SER A C 1
ATOM 1157 O O . SER A 1 152 ? 14.850 5.523 18.697 1.00 71.69 152 SER A O 1
ATOM 1159 N N . SER A 1 153 ? 13.561 5.664 20.528 1.00 82.31 153 SER A N 1
ATOM 1160 C CA . SER A 1 153 ? 13.450 4.221 20.734 1.00 82.31 153 SER A CA 1
ATOM 1161 C C . SER A 1 153 ? 12.060 3.719 20.356 1.00 82.31 153 SER A C 1
ATOM 1163 O O . SER A 1 153 ? 11.024 4.332 20.630 1.00 82.31 153 SER A O 1
ATOM 1165 N N . TYR A 1 154 ? 12.058 2.574 19.684 1.00 88.69 154 TYR A N 1
ATOM 1166 C CA . TYR A 1 154 ? 10.867 1.932 19.156 1.00 88.69 154 TYR A CA 1
ATOM 1167 C C . TYR A 1 154 ? 10.823 0.487 19.610 1.00 88.69 154 TYR A C 1
ATOM 1169 O O . TYR A 1 154 ? 11.838 -0.213 19.587 1.00 88.69 154 TYR A O 1
ATOM 1177 N N . CYS A 1 155 ? 9.632 0.027 19.973 1.00 89.06 155 CYS A N 1
ATOM 1178 C CA . CYS A 1 155 ? 9.380 -1.373 20.262 1.00 89.06 155 CYS A CA 1
ATOM 1179 C C . CYS A 1 155 ? 8.443 -1.960 19.213 1.00 89.06 155 CYS A C 1
ATOM 1181 O O . CYS A 1 155 ? 7.531 -1.294 18.719 1.00 89.06 155 CYS A O 1
ATOM 1183 N N . SER A 1 156 ? 8.674 -3.222 18.868 1.00 91.25 156 SER A N 1
ATOM 1184 C CA . SER A 1 156 ? 7.720 -3.990 18.086 1.00 91.25 156 SER A CA 1
ATOM 1185 C C . SER A 1 156 ? 6.835 -4.824 18.998 1.00 91.25 156 SER A C 1
ATOM 1187 O O . SER A 1 156 ? 7.225 -5.234 20.096 1.00 91.25 156 SER A O 1
ATOM 1189 N N . ARG A 1 157 ? 5.629 -5.111 18.520 1.00 92.00 157 ARG A N 1
ATOM 1190 C CA . ARG A 1 157 ? 4.732 -6.072 19.152 1.00 92.00 157 ARG A CA 1
ATOM 1191 C C . ARG A 1 157 ? 3.937 -6.832 18.106 1.00 92.00 157 ARG A C 1
ATOM 1193 O O . ARG A 1 157 ? 3.404 -6.241 17.166 1.00 92.00 157 ARG A O 1
ATOM 1200 N N . ALA A 1 158 ? 3.811 -8.137 18.312 1.00 92.50 158 ALA A N 1
ATOM 1201 C CA . ALA A 1 158 ? 2.862 -8.956 17.577 1.00 92.50 158 ALA A CA 1
ATOM 1202 C C . ALA A 1 158 ? 1.430 -8.567 17.954 1.00 92.50 158 ALA A C 1
ATOM 1204 O O . ALA A 1 158 ? 1.119 -8.349 19.127 1.00 92.50 158 ALA A O 1
ATOM 1205 N N . LEU A 1 159 ? 0.560 -8.494 16.951 1.00 95.12 159 LEU A N 1
ATOM 1206 C CA . LEU A 1 159 ? -0.840 -8.131 17.113 1.00 95.12 159 LEU A CA 1
ATOM 1207 C C . LEU A 1 159 ? -1.761 -9.313 16.798 1.00 95.12 159 LEU A C 1
ATOM 1209 O O . LEU A 1 159 ? -1.362 -10.236 16.077 1.00 95.12 159 LEU A O 1
ATOM 1213 N N . PRO A 1 160 ? -3.002 -9.306 17.320 1.00 94.94 160 PRO A N 1
ATOM 1214 C CA . PRO A 1 160 ? -3.976 -10.335 16.996 1.00 94.94 160 PRO A CA 1
ATOM 1215 C C . PRO A 1 160 ? -4.205 -10.420 15.479 1.00 94.94 160 PRO A C 1
ATOM 1217 O O . PRO A 1 160 ? -4.429 -9.389 14.847 1.00 94.94 160 PRO A O 1
ATOM 1220 N N . PRO A 1 161 ? -4.173 -11.615 14.870 1.00 94.75 161 PRO A N 1
ATOM 1221 C CA . PRO A 1 161 ? -4.451 -11.779 13.445 1.00 94.75 161 PRO A CA 1
ATOM 1222 C C . PRO A 1 161 ? -5.879 -11.333 13.066 1.00 94.75 161 PRO A C 1
ATOM 1224 O O . PRO A 1 161 ? -6.790 -11.471 13.886 1.00 94.75 161 PRO A O 1
ATOM 1227 N N . PRO A 1 162 ? -6.114 -10.881 11.817 1.00 94.94 162 PRO A N 1
ATOM 1228 C CA . PRO A 1 162 ? -7.458 -10.571 11.337 1.00 94.94 162 PRO A CA 1
ATOM 1229 C C . PRO A 1 162 ? -8.423 -11.773 11.450 1.00 94.94 162 PRO A C 1
ATOM 1231 O O . PRO A 1 162 ? -8.057 -12.884 11.049 1.00 94.94 162 PRO A O 1
ATOM 1234 N N . PRO A 1 163 ? -9.678 -11.586 11.912 1.00 95.25 163 PRO A N 1
ATOM 1235 C CA . PRO A 1 163 ? -10.611 -12.688 12.166 1.00 95.25 163 PRO A CA 1
ATOM 1236 C C . PRO A 1 163 ? -10.961 -13.527 10.933 1.00 95.25 163 PRO A C 1
ATOM 1238 O O . PRO A 1 163 ? -11.234 -14.720 11.055 1.00 95.25 163 PRO A O 1
ATOM 1241 N N . PHE A 1 164 ? -10.932 -12.934 9.734 1.00 93.44 164 PHE A N 1
ATOM 1242 C CA . PHE A 1 164 ? -11.257 -13.645 8.493 1.00 93.44 164 PHE A CA 1
ATOM 1243 C C . PHE A 1 164 ? -10.300 -14.803 8.178 1.00 93.44 164 PHE A C 1
ATOM 1245 O O . PHE A 1 164 ? -10.666 -15.689 7.409 1.00 93.44 164 PHE A O 1
ATOM 1252 N N . LEU A 1 165 ? -9.104 -14.834 8.780 1.00 93.56 165 LEU A N 1
ATOM 1253 C CA . LEU A 1 165 ? -8.160 -15.948 8.637 1.00 93.56 165 LEU A CA 1
ATOM 1254 C C . LEU A 1 165 ? -8.698 -17.262 9.218 1.00 93.56 165 LEU A C 1
ATOM 1256 O O . LEU A 1 165 ? -8.235 -18.334 8.835 1.00 93.56 165 LEU A O 1
ATOM 1260 N N . PHE A 1 166 ? -9.672 -17.179 10.126 1.00 93.75 166 PHE A N 1
ATOM 1261 C CA . PHE A 1 166 ? -10.300 -18.324 10.787 1.00 93.75 166 PHE A CA 1
ATOM 1262 C C . PHE A 1 166 ? -11.717 -18.600 10.274 1.00 93.75 166 PHE A C 1
ATOM 1264 O O . PHE A 1 166 ? -12.399 -19.485 10.790 1.00 93.75 166 PHE A O 1
ATOM 1271 N N . ALA A 1 167 ? -12.183 -17.851 9.269 1.00 91.69 167 ALA A N 1
ATOM 1272 C CA . ALA A 1 167 ? -13.502 -18.062 8.693 1.00 91.69 167 ALA A CA 1
ATOM 1273 C C . ALA A 1 167 ? -13.563 -19.405 7.932 1.00 91.69 167 ALA A C 1
ATOM 1275 O O . ALA A 1 167 ? -12.603 -19.772 7.243 1.00 91.69 167 ALA A O 1
ATOM 1276 N N . PRO A 1 168 ? -14.689 -20.141 7.995 1.00 89.88 168 PRO A N 1
ATOM 1277 C CA . PRO A 1 168 ? -14.884 -21.337 7.183 1.00 89.88 168 PRO A CA 1
ATOM 1278 C C . PRO A 1 168 ? -14.686 -21.040 5.692 1.00 89.88 168 PRO A C 1
ATOM 1280 O O . PRO A 1 168 ? -15.219 -20.067 5.165 1.00 89.88 168 PRO A O 1
ATOM 1283 N N . GLY A 1 169 ? -13.912 -21.882 5.005 1.00 86.12 169 GLY A N 1
ATOM 1284 C CA . GLY A 1 169 ? -13.607 -21.683 3.585 1.00 86.12 169 GLY A CA 1
ATOM 1285 C C . GLY A 1 169 ? -12.577 -20.584 3.302 1.00 86.12 169 GLY A C 1
ATOM 1286 O O . GLY A 1 169 ? -12.458 -20.161 2.150 1.00 86.12 169 GLY A O 1
ATOM 1287 N N . TYR A 1 170 ? -11.828 -20.131 4.318 1.00 86.12 170 TYR A N 1
ATOM 1288 C CA . TYR A 1 170 ? -10.727 -19.188 4.138 1.00 86.12 170 TYR A CA 1
ATOM 1289 C C . TYR A 1 170 ? -9.791 -19.632 3.005 1.00 86.12 170 TYR A C 1
ATOM 1291 O O . TYR A 1 170 ? -9.242 -20.735 2.998 1.00 86.12 170 TYR A O 1
ATOM 1299 N N . SER A 1 171 ? -9.591 -18.730 2.047 1.00 86.56 171 SER A N 1
ATOM 1300 C CA . SER A 1 171 ? -8.597 -18.860 0.986 1.00 86.56 171 SER A CA 1
ATOM 1301 C C . SER A 1 171 ? -7.660 -17.659 1.066 1.00 86.56 171 SER A C 1
ATOM 1303 O O . SER A 1 171 ? -8.186 -16.542 1.063 1.00 86.56 171 SER A O 1
ATOM 1305 N N . PRO A 1 172 ? -6.326 -17.838 1.068 1.00 85.75 172 PRO A N 1
ATOM 1306 C CA . PRO A 1 172 ? -5.394 -16.719 1.069 1.00 85.75 172 PRO A CA 1
ATOM 1307 C C . PRO A 1 172 ? -5.676 -15.729 -0.059 1.00 85.75 172 PRO A C 1
ATOM 1309 O O . PRO A 1 172 ? -5.671 -16.087 -1.241 1.00 85.75 172 PRO A O 1
ATOM 1312 N N . LYS A 1 173 ? -5.951 -14.482 0.325 1.00 91.12 173 LYS A N 1
ATOM 1313 C CA . LYS A 1 173 ? -6.177 -13.346 -0.570 1.00 91.12 173 LYS A CA 1
ATOM 1314 C C . LYS A 1 173 ? -5.335 -12.162 -0.112 1.00 91.12 173 LYS A C 1
ATOM 1316 O O . LYS A 1 173 ? -5.087 -12.053 1.089 1.00 91.12 173 LYS A O 1
ATOM 1321 N N . PRO A 1 174 ? -4.877 -11.322 -1.054 1.00 94.50 174 PRO A N 1
ATOM 1322 C CA . PRO A 1 174 ? -4.103 -10.158 -0.688 1.00 94.50 174 PRO A CA 1
ATOM 1323 C C . PRO A 1 174 ? -4.990 -9.141 0.034 1.00 94.50 174 PRO A C 1
ATOM 1325 O O . PRO A 1 174 ? -6.189 -9.048 -0.245 1.00 94.50 174 PRO A O 1
ATOM 1328 N N . ILE A 1 175 ? -4.390 -8.361 0.928 1.00 95.81 175 ILE A N 1
ATOM 1329 C CA . ILE A 1 175 ? -4.951 -7.086 1.368 1.00 95.81 175 ILE A CA 1
ATOM 1330 C C . ILE A 1 175 ? -4.923 -6.154 0.158 1.00 95.81 175 ILE A C 1
ATOM 1332 O O . ILE A 1 175 ? -3.857 -5.796 -0.337 1.00 95.81 175 ILE A O 1
ATOM 1336 N N . GLU A 1 176 ? -6.100 -5.808 -0.353 1.00 95.19 176 GLU A N 1
ATOM 1337 C CA . GLU A 1 176 ? -6.235 -5.002 -1.570 1.00 95.19 176 GLU A CA 1
ATOM 1338 C C . GLU A 1 176 ? -6.250 -3.515 -1.261 1.00 95.19 176 GLU A C 1
ATOM 1340 O O . GLU A 1 176 ? -5.754 -2.721 -2.055 1.00 95.19 176 GLU A O 1
ATOM 1345 N N . SER A 1 177 ? -6.789 -3.135 -0.105 1.00 96.12 177 SER A N 1
ATOM 1346 C CA . SER A 1 177 ? -6.799 -1.749 0.342 1.00 96.12 177 SER A CA 1
ATOM 1347 C C . SER A 1 177 ? -6.765 -1.621 1.846 1.00 96.12 177 SER A C 1
ATOM 1349 O O . SER A 1 177 ? -7.163 -2.524 2.586 1.00 96.12 177 SER A O 1
ATOM 1351 N N . TYR A 1 178 ? -6.268 -0.472 2.281 1.00 97.06 178 TYR A N 1
ATOM 1352 C CA . TYR A 1 178 ? -6.070 -0.165 3.683 1.00 97.06 178 TYR A CA 1
ATOM 1353 C C . TYR A 1 178 ? -6.108 1.342 3.921 1.00 97.06 178 TYR A C 1
ATOM 1355 O O . TYR A 1 178 ? -5.778 2.137 3.041 1.00 97.06 178 TYR A O 1
ATOM 1363 N N . THR A 1 179 ? -6.542 1.747 5.110 1.00 96.62 179 THR A N 1
ATOM 1364 C CA . THR A 1 179 ? -6.620 3.157 5.496 1.00 96.62 179 THR A CA 1
ATOM 1365 C C . THR A 1 179 ? -6.710 3.328 7.011 1.00 96.62 179 THR A C 1
ATOM 1367 O O . THR A 1 179 ? -6.801 2.352 7.753 1.00 96.62 179 THR A O 1
ATOM 1370 N N . VAL A 1 180 ? -6.689 4.580 7.463 1.00 95.75 180 VAL A N 1
ATOM 1371 C CA . VAL A 1 180 ? -6.934 4.970 8.850 1.00 95.75 180 VAL A CA 1
ATOM 1372 C C . VAL A 1 180 ? -8.273 5.696 8.939 1.00 95.75 180 VAL A C 1
ATOM 1374 O O . VAL A 1 180 ? -8.540 6.623 8.168 1.00 95.75 180 VAL A O 1
ATOM 1377 N N . VAL A 1 181 ? -9.096 5.301 9.908 1.00 94.25 181 VAL A N 1
ATOM 1378 C CA . VAL A 1 181 ? -10.386 5.914 10.239 1.00 94.25 181 VAL A CA 1
ATOM 1379 C C . VAL A 1 181 ? -10.354 6.392 11.689 1.00 94.25 181 VAL A C 1
ATOM 1381 O O . VAL A 1 181 ? -9.730 5.779 12.553 1.00 94.25 181 VAL A O 1
ATOM 1384 N N . GLY A 1 182 ? -10.920 7.574 11.951 1.00 91.44 182 GLY A N 1
ATOM 1385 C CA . GLY A 1 182 ? -10.969 8.156 13.302 1.00 91.44 182 GLY A CA 1
ATOM 1386 C C . GLY A 1 182 ? -9.604 8.420 13.960 1.00 91.44 182 GLY A C 1
ATOM 1387 O O . GLY A 1 182 ? -9.547 8.694 15.155 1.00 91.44 182 GLY A O 1
ATOM 1388 N N . GLY A 1 183 ? -8.499 8.316 13.214 1.00 90.94 183 GLY A N 1
ATOM 1389 C CA . GLY A 1 183 ? -7.134 8.458 13.734 1.00 90.94 183 GLY A CA 1
ATOM 1390 C C . GLY A 1 183 ? -6.649 7.310 14.629 1.00 90.94 183 GLY A C 1
ATOM 1391 O O . GLY A 1 183 ? -5.566 7.426 15.190 1.00 90.94 183 GLY A O 1
ATOM 1392 N N . SER A 1 184 ? -7.427 6.234 14.774 1.00 93.81 184 SER A N 1
ATOM 1393 C CA . SER A 1 184 ? -7.122 5.108 15.677 1.00 93.81 184 SER A CA 1
ATOM 1394 C C . SER A 1 184 ? -7.631 3.752 15.182 1.00 93.81 184 SER A C 1
ATOM 1396 O O . SER A 1 184 ? -7.326 2.729 15.783 1.00 93.81 184 SER A O 1
ATOM 1398 N N . GLU A 1 185 ? -8.373 3.702 14.079 1.00 95.81 185 GLU A N 1
ATOM 1399 C CA . GLU A 1 185 ? -8.789 2.441 13.478 1.00 95.81 185 GLU A CA 1
ATOM 1400 C C . GLU A 1 185 ? -8.035 2.213 12.176 1.00 95.81 185 GLU A C 1
ATOM 1402 O O . GLU A 1 185 ? -8.087 3.033 11.259 1.00 95.81 185 GLU A O 1
ATOM 1407 N N . VAL A 1 186 ? -7.356 1.076 12.072 1.00 97.25 186 VAL A N 1
ATOM 1408 C CA . VAL A 1 186 ? -6.742 0.615 10.828 1.00 97.25 186 VAL A CA 1
ATOM 1409 C C . VAL A 1 186 ? -7.744 -0.264 10.104 1.00 97.25 186 VAL A C 1
ATOM 1411 O O . VAL A 1 186 ? -8.044 -1.374 10.541 1.00 97.25 186 VAL A O 1
ATOM 1414 N N . TRP A 1 187 ? -8.269 0.230 8.992 1.00 96.75 187 TRP A N 1
ATOM 1415 C CA . TRP A 1 187 ? -9.174 -0.527 8.142 1.00 96.75 187 TRP A CA 1
ATOM 1416 C C . TRP A 1 187 ? -8.376 -1.253 7.067 1.00 96.75 187 TRP A C 1
ATOM 1418 O O . TRP A 1 187 ? -7.499 -0.660 6.439 1.00 96.75 187 TRP A O 1
ATOM 1428 N N . ILE A 1 188 ? -8.698 -2.522 6.830 1.00 96.75 188 ILE A N 1
ATOM 1429 C CA . ILE A 1 188 ? -8.155 -3.332 5.736 1.00 96.75 188 ILE A CA 1
ATOM 1430 C C . ILE A 1 188 ? -9.293 -4.031 5.002 1.00 96.75 188 ILE A C 1
ATOM 1432 O O . ILE A 1 188 ? -10.316 -4.368 5.602 1.00 96.75 188 ILE A O 1
ATOM 1436 N N . SER A 1 189 ? -9.111 -4.295 3.712 1.00 95.62 189 SER A N 1
ATOM 1437 C CA . SER A 1 189 ? -10.081 -5.073 2.954 1.00 95.62 189 SER A CA 1
ATOM 1438 C C . SER A 1 189 ? -9.446 -6.084 2.007 1.00 95.62 189 SER A C 1
ATOM 1440 O O . SER A 1 189 ? -8.326 -5.913 1.520 1.00 95.62 189 SER A O 1
ATOM 1442 N N . THR A 1 190 ? -10.180 -7.169 1.772 1.00 94.31 190 THR A N 1
ATOM 1443 C CA . THR A 1 190 ? -9.845 -8.189 0.772 1.00 94.31 190 THR A CA 1
ATOM 1444 C C . THR A 1 190 ? -11.093 -8.483 -0.056 1.00 94.31 190 THR A C 1
ATOM 1446 O O . THR A 1 190 ? -12.197 -8.504 0.497 1.00 94.31 190 THR A O 1
ATOM 1449 N N . ALA A 1 191 ? -10.935 -8.800 -1.345 1.00 88.75 191 ALA A N 1
ATOM 1450 C CA . ALA A 1 191 ? -12.048 -9.057 -2.269 1.00 88.75 191 ALA A CA 1
ATOM 1451 C C . ALA A 1 191 ? -13.107 -10.069 -1.789 1.00 88.75 191 ALA A C 1
ATOM 1453 O O . ALA A 1 191 ? -14.212 -10.088 -2.323 1.00 88.75 191 ALA A O 1
ATOM 1454 N N . ARG A 1 192 ? -12.775 -10.961 -0.843 1.00 85.44 192 ARG A N 1
ATOM 1455 C CA . ARG A 1 192 ? -13.683 -12.023 -0.370 1.00 85.44 192 ARG A CA 1
ATOM 1456 C C . ARG A 1 192 ? -14.121 -11.891 1.079 1.00 85.44 192 ARG A C 1
ATOM 1458 O O . ARG A 1 192 ? -15.185 -12.397 1.411 1.00 85.44 192 ARG A O 1
ATOM 1465 N N . ALA A 1 193 ? -13.301 -11.298 1.943 1.00 92.00 193 ALA A N 1
ATOM 1466 C CA . ALA A 1 193 ? -13.658 -11.176 3.353 1.00 92.00 193 ALA A CA 1
ATOM 1467 C C . ALA A 1 193 ? -14.512 -9.931 3.630 1.00 92.00 193 ALA A C 1
ATOM 1469 O O . ALA A 1 193 ? -15.229 -9.900 4.630 1.00 92.00 193 ALA A O 1
ATOM 1470 N N . GLY A 1 194 ? -14.422 -8.924 2.757 1.00 92.44 194 GLY A N 1
ATOM 1471 C CA . GLY A 1 194 ? -14.977 -7.600 2.993 1.00 92.44 194 GLY A CA 1
ATOM 1472 C C . GLY A 1 194 ? -13.978 -6.703 3.717 1.00 92.44 194 GLY A C 1
ATOM 1473 O O . GLY A 1 194 ? -12.762 -6.845 3.539 1.00 92.44 194 GLY A O 1
ATOM 1474 N N . THR A 1 195 ? -14.495 -5.791 4.535 1.00 94.56 195 THR A N 1
ATOM 1475 C CA . THR A 1 195 ? -13.716 -4.764 5.233 1.00 94.56 195 THR A CA 1
ATOM 1476 C C . THR A 1 195 ? -13.727 -5.007 6.739 1.00 94.56 195 THR A C 1
ATOM 1478 O O . THR A 1 195 ? -14.778 -5.231 7.343 1.00 94.56 195 THR A O 1
ATOM 1481 N N . TYR A 1 196 ? -12.547 -4.953 7.350 1.00 95.44 196 TYR A N 1
ATOM 1482 C CA . TYR A 1 196 ? -12.325 -5.142 8.782 1.00 95.44 196 TYR A CA 1
ATOM 1483 C C . TYR A 1 196 ? -11.574 -3.948 9.354 1.00 95.44 196 TYR A C 1
ATOM 1485 O O . TYR A 1 196 ? -10.706 -3.394 8.684 1.00 95.44 196 TYR A O 1
ATOM 1493 N N . ALA A 1 197 ? -11.871 -3.603 10.601 1.00 96.31 197 ALA A N 1
ATOM 1494 C CA . ALA A 1 197 ? -11.180 -2.563 11.346 1.00 96.31 197 ALA A CA 1
ATOM 1495 C C . ALA A 1 197 ? -10.436 -3.166 12.533 1.00 96.31 197 ALA A C 1
ATOM 1497 O O . ALA A 1 197 ? -10.986 -3.992 13.263 1.00 96.31 197 ALA A O 1
ATOM 1498 N N . PHE A 1 198 ? -9.198 -2.732 12.722 1.00 97.94 198 PHE A N 1
ATOM 1499 C CA . PHE A 1 198 ? -8.427 -2.948 13.932 1.00 97.94 198 PHE A CA 1
ATOM 1500 C C . PHE A 1 198 ? -8.366 -1.647 14.721 1.00 97.94 198 PHE A C 1
ATOM 1502 O O . PHE A 1 198 ? -7.786 -0.669 14.252 1.00 97.94 198 PHE A O 1
ATOM 1509 N N . ASP A 1 199 ? -8.942 -1.640 15.914 1.00 97.19 199 ASP A N 1
ATOM 1510 C CA . ASP A 1 199 ? -8.825 -0.523 16.845 1.00 97.19 199 ASP A CA 1
ATOM 1511 C C . ASP A 1 199 ? -7.464 -0.602 17.549 1.00 97.19 199 ASP A C 1
ATOM 1513 O O . ASP A 1 199 ? -7.157 -1.565 18.260 1.00 97.19 199 ASP A O 1
ATOM 1517 N N . THR A 1 200 ? -6.632 0.421 17.348 1.00 95.75 200 THR A N 1
ATOM 1518 C CA . THR A 1 200 ? -5.275 0.481 17.897 1.00 95.75 200 THR A CA 1
ATOM 1519 C C . THR A 1 200 ? -5.241 0.655 19.414 1.00 95.75 200 THR A C 1
ATOM 1521 O O . THR A 1 200 ? -4.247 0.289 20.041 1.00 95.75 200 THR A O 1
ATOM 1524 N N . VAL A 1 201 ? -6.308 1.200 20.006 1.00 95.19 201 VAL A N 1
ATOM 1525 C CA . VAL A 1 201 ? -6.449 1.440 21.448 1.00 95.19 201 VAL A CA 1
ATOM 1526 C C . VAL A 1 201 ? -6.899 0.165 22.151 1.00 95.19 201 VAL A C 1
ATOM 1528 O O . VAL A 1 201 ? -6.228 -0.295 23.074 1.00 95.19 201 VAL A O 1
ATOM 1531 N N . SER A 1 202 ? -8.002 -0.443 21.704 1.00 96.00 202 SER A N 1
ATOM 1532 C CA . SER A 1 202 ? -8.504 -1.690 22.305 1.00 96.00 202 SER A CA 1
ATOM 1533 C C . SER A 1 202 ? -7.751 -2.941 21.840 1.00 96.00 202 SER A C 1
ATOM 1535 O O . SER A 1 202 ? -7.914 -4.010 22.429 1.00 96.00 202 SER A O 1
ATOM 1537 N N . CYS A 1 203 ? -6.910 -2.817 20.806 1.00 95.81 203 CYS A N 1
ATOM 1538 C CA . CYS A 1 203 ? -6.203 -3.920 20.155 1.00 95.81 203 CYS A CA 1
ATOM 1539 C C . CYS A 1 203 ? -7.148 -5.042 19.702 1.00 95.81 203 CYS A C 1
ATOM 1541 O O . CYS A 1 203 ? -6.822 -6.228 19.813 1.00 95.81 203 CYS A O 1
ATOM 1543 N N . SER A 1 204 ? -8.327 -4.670 19.204 1.00 97.06 204 SER A N 1
ATOM 1544 C CA . SER A 1 204 ? -9.389 -5.603 18.841 1.00 97.06 204 SER A CA 1
ATOM 1545 C C . SER A 1 204 ? -9.857 -5.405 17.402 1.00 97.06 204 SER A C 1
ATOM 1547 O O . SER A 1 204 ? -9.709 -4.332 16.817 1.00 97.06 204 SER A O 1
ATOM 1549 N N . TRP A 1 205 ? -10.393 -6.477 16.820 1.00 97.69 205 TRP A N 1
ATOM 1550 C CA . TRP A 1 205 ? -10.900 -6.484 15.454 1.00 97.69 205 TRP A CA 1
ATOM 1551 C C . TRP A 1 205 ? -12.422 -6.442 15.422 1.00 97.69 205 TRP A C 1
ATOM 1553 O O . TRP A 1 205 ? -13.089 -7.154 16.173 1.00 97.69 205 TRP A O 1
ATOM 1563 N N . SER A 1 206 ? -12.963 -5.704 14.461 1.00 95.38 206 SER A N 1
ATOM 1564 C CA . SER A 1 206 ? -14.380 -5.697 14.111 1.00 95.38 206 SER A CA 1
ATOM 1565 C C . SER A 1 206 ? -14.557 -5.841 12.598 1.00 95.38 206 SER A C 1
ATOM 1567 O O . SER A 1 206 ? -13.682 -5.473 11.810 1.00 95.38 206 SER A O 1
ATOM 1569 N N . LYS A 1 207 ? -15.683 -6.419 12.171 1.00 94.25 207 LYS A N 1
ATOM 1570 C CA . LYS A 1 207 ? -16.068 -6.442 10.756 1.00 94.25 207 LYS A CA 1
ATOM 1571 C C . LYS A 1 207 ? -16.905 -5.201 10.466 1.00 94.25 207 LYS A C 1
ATOM 1573 O O . LYS A 1 207 ? -17.896 -4.977 11.151 1.00 94.25 207 LYS A O 1
ATOM 1578 N N . GLN A 1 208 ? -16.497 -4.425 9.470 1.00 92.50 208 GLN A N 1
ATOM 1579 C CA . GLN A 1 208 ? -17.147 -3.166 9.097 1.00 92.50 208 GLN A CA 1
ATOM 1580 C C . GLN A 1 208 ? -18.133 -3.354 7.946 1.00 92.50 208 GLN A C 1
ATOM 1582 O O . GLN A 1 208 ? -19.211 -2.769 7.954 1.00 92.50 208 GLN A O 1
ATOM 1587 N N . ALA A 1 209 ? -17.785 -4.196 6.970 1.00 91.94 209 ALA A N 1
ATOM 1588 C CA . ALA A 1 209 ? -18.633 -4.446 5.811 1.00 91.94 209 ALA A CA 1
ATOM 1589 C C . ALA A 1 209 ? -18.357 -5.808 5.167 1.00 91.94 209 ALA A C 1
ATOM 1591 O O . ALA A 1 209 ? -17.250 -6.345 5.274 1.00 91.94 209 ALA A O 1
ATOM 1592 N N . ASP A 1 210 ? -19.347 -6.346 4.451 1.00 91.38 210 ASP A N 1
ATOM 1593 C CA . ASP A 1 210 ? -19.181 -7.539 3.609 1.00 91.38 210 ASP A CA 1
ATOM 1594 C C . ASP A 1 210 ? -18.502 -7.228 2.268 1.00 91.38 210 ASP A C 1
ATOM 1596 O O . ASP A 1 210 ? -17.953 -8.117 1.617 1.00 91.38 210 ASP A O 1
ATOM 1600 N N . TRP A 1 211 ? -18.489 -5.958 1.867 1.00 90.94 211 TRP A N 1
ATOM 1601 C CA . TRP A 1 211 ? -17.845 -5.483 0.649 1.00 90.94 211 TRP A CA 1
ATOM 1602 C C . TRP A 1 211 ? -16.401 -5.001 0.907 1.00 90.94 211 TRP A C 1
ATOM 1604 O O . TRP A 1 211 ? -16.088 -4.508 1.997 1.00 90.94 211 TRP A O 1
ATOM 1614 N N . PRO A 1 212 ? -15.488 -5.146 -0.074 1.00 93.06 212 PRO A N 1
ATOM 1615 C CA . PRO A 1 212 ? -14.150 -4.564 -0.012 1.00 93.06 212 PRO A CA 1
ATOM 1616 C C . PRO A 1 212 ? -14.184 -3.063 -0.317 1.00 93.06 212 PRO A C 1
ATOM 1618 O O . PRO A 1 212 ? -14.986 -2.610 -1.138 1.00 93.06 212 PRO A O 1
ATOM 1621 N N . MET A 1 213 ? -13.291 -2.284 0.296 1.00 94.25 213 MET A N 1
ATOM 1622 C CA . MET A 1 213 ? -13.188 -0.857 -0.014 1.00 94.25 213 MET A CA 1
ATOM 1623 C C . MET A 1 213 ? -12.797 -0.661 -1.490 1.00 94.25 213 MET A C 1
ATOM 1625 O O . MET A 1 213 ? -11.996 -1.433 -2.024 1.00 94.25 213 MET A O 1
ATOM 1629 N N . PRO A 1 214 ? -13.301 0.387 -2.164 1.00 93.50 214 PRO A N 1
ATOM 1630 C CA . PRO A 1 214 ? -13.154 0.569 -3.611 1.00 93.50 214 PRO A CA 1
ATOM 1631 C C . PRO A 1 214 ? -11.772 1.095 -4.042 1.00 93.50 214 PRO A C 1
ATOM 1633 O O . PRO A 1 214 ? -11.652 1.767 -5.069 1.00 93.50 214 PRO A O 1
ATOM 1636 N N . PHE A 1 215 ? -10.728 0.799 -3.270 1.00 95.44 215 PHE A N 1
ATOM 1637 C CA . PHE A 1 215 ? -9.368 1.279 -3.483 1.00 95.44 215 PHE A CA 1
ATOM 1638 C C . PHE A 1 215 ? -8.400 0.1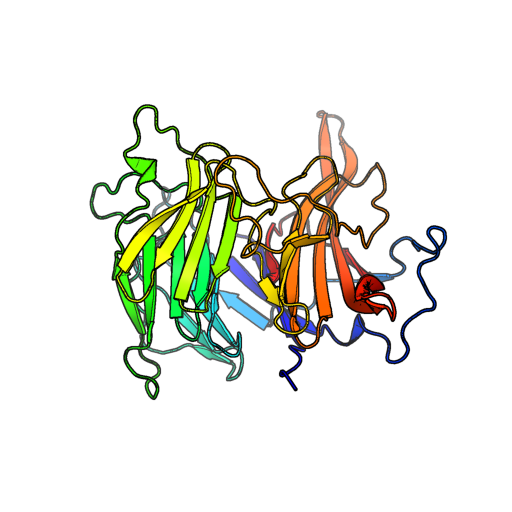30 -3.796 1.00 95.44 215 PHE A C 1
ATOM 1640 O O . PHE A 1 215 ? -8.660 -1.024 -3.462 1.00 95.44 215 PHE A O 1
ATOM 1647 N N . ALA A 1 216 ? -7.270 0.464 -4.410 1.00 94.12 216 ALA A N 1
ATOM 1648 C CA . ALA A 1 216 ? -6.073 -0.357 -4.512 1.00 94.12 216 ALA A CA 1
ATOM 1649 C C . ALA A 1 216 ? -4.948 0.323 -3.716 1.00 94.12 216 ALA A C 1
ATOM 1651 O O . ALA A 1 216 ? -4.545 1.441 -4.039 1.00 94.12 216 ALA A O 1
ATOM 1652 N N . GLY A 1 217 ? -4.444 -0.351 -2.685 1.00 94.31 217 GLY A N 1
ATOM 1653 C CA . GLY A 1 217 ? -3.417 0.159 -1.781 1.00 94.31 217 GLY A CA 1
ATOM 1654 C C . GLY A 1 217 ? -3.955 1.097 -0.694 1.00 94.31 217 GLY A C 1
ATOM 1655 O O . GLY A 1 217 ? -5.077 0.941 -0.204 1.00 94.31 217 GLY A O 1
ATOM 1656 N N . LEU A 1 218 ? -3.121 2.061 -0.295 1.00 94.56 218 LEU A N 1
ATOM 1657 C CA . LEU A 1 218 ? -3.449 3.042 0.738 1.00 94.56 218 LEU A CA 1
ATOM 1658 C C . LEU A 1 218 ? -4.498 4.039 0.230 1.00 94.56 218 LEU A C 1
ATOM 1660 O O . LEU A 1 218 ? -4.298 4.679 -0.802 1.00 94.56 218 LEU A O 1
ATOM 1664 N N . ALA A 1 219 ? -5.567 4.230 1.000 1.00 95.75 219 ALA A N 1
ATOM 1665 C CA . ALA A 1 219 ? -6.415 5.412 0.886 1.00 95.75 219 ALA A CA 1
ATOM 1666 C C . ALA A 1 219 ? -6.061 6.415 1.991 1.00 95.75 219 ALA A C 1
ATOM 1668 O O . ALA A 1 219 ? -5.918 6.046 3.158 1.00 95.75 219 ALA A O 1
ATOM 1669 N N . GLU A 1 220 ? -5.941 7.688 1.639 1.00 94.44 220 GLU A N 1
ATOM 1670 C CA . GLU A 1 220 ? -5.597 8.769 2.557 1.00 94.44 220 GLU A CA 1
ATOM 1671 C C . GLU A 1 220 ? -6.812 9.641 2.854 1.00 94.44 220 GLU A C 1
ATOM 1673 O O . GLU A 1 220 ? -7.493 10.129 1.951 1.00 94.44 220 GLU A O 1
ATOM 1678 N N . TYR A 1 221 ? -7.081 9.862 4.138 1.00 94.12 221 TYR A N 1
ATOM 1679 C CA . TYR A 1 221 ? -8.118 10.792 4.557 1.00 94.12 221 TYR A CA 1
ATOM 1680 C C . TYR A 1 221 ? -7.645 12.236 4.373 1.00 94.12 221 TYR A C 1
ATOM 1682 O O . TYR A 1 221 ? -6.584 12.614 4.873 1.00 94.12 221 TYR A O 1
ATOM 1690 N N . VAL A 1 222 ? -8.455 13.055 3.699 1.00 93.50 222 VAL A N 1
ATOM 1691 C CA . VAL A 1 222 ? -8.195 14.488 3.500 1.00 93.50 222 VAL A CA 1
ATOM 1692 C C . VAL A 1 222 ? -9.224 15.307 4.282 1.00 93.50 222 VAL A C 1
ATOM 1694 O O . VAL A 1 222 ? -10.372 15.444 3.837 1.00 93.50 222 VAL A O 1
ATOM 1697 N N . PRO A 1 223 ? -8.844 15.863 5.452 1.00 90.62 223 PRO A N 1
ATOM 1698 C CA . PRO A 1 223 ? -9.757 16.587 6.338 1.00 90.62 223 PRO A CA 1
ATOM 1699 C C . PRO A 1 223 ? -10.469 17.767 5.672 1.00 90.62 223 PRO A C 1
ATOM 1701 O O . PRO A 1 223 ? -11.636 18.024 5.964 1.00 90.62 223 PRO A O 1
ATOM 1704 N N . GLU A 1 224 ? -9.797 18.461 4.751 1.00 91.38 224 GLU A N 1
ATOM 1705 C CA . GLU A 1 224 ? -10.329 19.598 3.992 1.00 91.38 224 GLU A CA 1
ATOM 1706 C C . GLU A 1 224 ? -11.557 19.217 3.155 1.00 91.38 224 GLU A C 1
ATOM 1708 O O . GLU A 1 224 ? -12.413 20.055 2.854 1.00 91.38 224 GLU A O 1
ATOM 1713 N N . HIS A 1 225 ? -11.661 17.944 2.779 1.00 91.94 225 HIS A N 1
ATOM 1714 C CA . HIS A 1 225 ? -12.759 17.421 1.979 1.00 91.94 225 HIS A CA 1
ATOM 1715 C C . HIS A 1 225 ? -13.658 16.452 2.736 1.00 91.94 225 HIS A C 1
ATOM 1717 O O . HIS A 1 225 ? -14.774 16.235 2.263 1.00 91.94 225 HIS A O 1
ATOM 1723 N N . LYS A 1 226 ? -13.220 15.952 3.899 1.00 92.25 226 LYS A N 1
ATOM 1724 C CA . LYS A 1 226 ? -13.895 14.922 4.703 1.00 92.25 226 LYS A CA 1
ATOM 1725 C C . LYS A 1 226 ? -14.132 13.627 3.922 1.00 92.25 226 LYS A C 1
ATOM 1727 O O . LYS A 1 226 ? -15.191 13.027 4.025 1.00 92.25 226 LYS A O 1
ATOM 1732 N N . LEU A 1 227 ? -13.158 13.234 3.104 1.00 94.00 227 LEU A N 1
ATOM 1733 C CA . LEU A 1 227 ? -13.223 12.038 2.264 1.00 94.00 227 LEU A CA 1
ATOM 1734 C C . LEU A 1 227 ? -11.893 11.295 2.293 1.00 94.00 227 LEU A C 1
ATOM 1736 O O . LEU A 1 227 ? -10.841 11.888 2.543 1.00 94.00 227 LEU A O 1
ATOM 1740 N N . TRP A 1 228 ? -11.955 10.012 1.961 1.00 95.12 228 TRP A N 1
ATOM 1741 C CA . TRP A 1 228 ? -10.796 9.188 1.663 1.00 95.12 228 TRP A CA 1
ATOM 1742 C C . TRP A 1 228 ? -10.495 9.247 0.178 1.00 95.12 228 TRP A C 1
ATOM 1744 O O . TRP A 1 228 ? -11.384 9.015 -0.638 1.00 95.12 228 TRP A O 1
ATOM 1754 N N . PHE A 1 229 ? -9.246 9.537 -0.159 1.00 96.25 229 PHE A N 1
ATOM 1755 C CA . PHE A 1 229 ? -8.733 9.567 -1.518 1.00 96.25 229 PHE A CA 1
ATOM 1756 C C . PHE A 1 229 ? -7.816 8.376 -1.738 1.00 96.25 229 PHE A C 1
ATOM 1758 O O . PHE A 1 229 ? -6.957 8.085 -0.912 1.00 96.25 229 PHE A O 1
ATOM 1765 N N . GLY A 1 230 ? -7.966 7.706 -2.868 1.00 96.19 230 GLY A N 1
ATOM 1766 C CA . GLY A 1 230 ? -7.130 6.570 -3.221 1.00 96.19 230 GLY A CA 1
ATOM 1767 C C . GLY A 1 230 ? -7.183 6.303 -4.711 1.00 96.19 230 GLY A C 1
ATOM 1768 O O . GLY A 1 230 ? -7.896 6.967 -5.462 1.00 96.19 230 GLY A O 1
ATOM 1769 N N . LEU A 1 231 ? -6.420 5.316 -5.153 1.00 96.31 231 LEU A N 1
ATOM 1770 C CA . LEU A 1 231 ? -6.563 4.789 -6.501 1.00 96.31 231 LEU A CA 1
ATOM 1771 C C . LEU A 1 231 ? -7.654 3.727 -6.496 1.00 96.31 231 LEU A C 1
ATOM 1773 O O . LEU A 1 231 ? -7.680 2.893 -5.600 1.00 96.31 231 LEU A O 1
ATOM 1777 N N . SER A 1 232 ? -8.550 3.737 -7.476 1.00 95.25 232 SER A N 1
ATOM 1778 C CA . SER A 1 232 ? -9.639 2.766 -7.564 1.00 95.25 232 SER A CA 1
ATOM 1779 C C . SER A 1 232 ? -9.112 1.342 -7.737 1.00 95.25 232 SER A C 1
ATOM 1781 O O . SER A 1 232 ? -8.135 1.110 -8.452 1.00 95.25 232 SER A O 1
ATOM 1783 N N . SER A 1 233 ? -9.813 0.362 -7.166 1.00 93.06 233 SER A N 1
ATOM 1784 C CA . SER A 1 233 ? -9.541 -1.064 -7.388 1.00 93.06 233 SER A CA 1
ATOM 1785 C C . SER A 1 233 ? -9.757 -1.524 -8.842 1.00 93.06 233 SER A C 1
ATOM 1787 O O . SER A 1 233 ? -9.307 -2.610 -9.217 1.00 93.06 233 SER A O 1
ATOM 1789 N N . SER A 1 234 ? -10.381 -0.705 -9.703 1.00 89.94 234 SER A N 1
ATOM 1790 C CA . SER A 1 234 ? -10.580 -1.037 -11.118 1.00 89.94 234 SER A CA 1
ATOM 1791 C C . SER A 1 234 ? -9.267 -1.020 -11.906 1.00 89.94 234 SER A C 1
ATOM 1793 O O . SER A 1 234 ? -8.839 -0.008 -12.470 1.00 89.94 234 SER A O 1
ATOM 1795 N N . ARG A 1 235 ? -8.642 -2.196 -12.014 1.00 84.38 235 ARG A N 1
ATOM 1796 C CA . ARG A 1 235 ? -7.467 -2.405 -12.872 1.00 84.38 235 ARG A CA 1
ATOM 1797 C C . ARG A 1 235 ? -7.791 -2.218 -14.356 1.00 84.38 235 ARG A C 1
ATOM 1799 O O . ARG A 1 235 ? -6.939 -1.749 -15.108 1.00 84.38 235 ARG A O 1
ATOM 1806 N N . ARG A 1 236 ? -9.021 -2.552 -14.776 1.00 85.94 236 ARG A N 1
ATOM 1807 C CA . ARG A 1 236 ? -9.501 -2.352 -16.157 1.00 85.94 236 ARG A CA 1
ATOM 1808 C C . ARG A 1 236 ? -9.422 -0.879 -16.551 1.00 85.94 236 ARG A C 1
ATOM 1810 O O . ARG A 1 236 ? -8.961 -0.573 -17.647 1.00 85.94 236 ARG A O 1
ATOM 1817 N N . ASP A 1 237 ? -9.795 0.005 -15.632 1.00 85.31 237 ASP A N 1
ATOM 1818 C CA . ASP A 1 237 ? -9.809 1.451 -15.859 1.00 85.31 237 ASP A CA 1
ATOM 1819 C C . ASP A 1 237 ? -8.475 2.112 -15.485 1.00 85.31 237 ASP A C 1
ATOM 1821 O O . ASP A 1 237 ? -8.377 3.333 -15.404 1.00 85.31 237 ASP A O 1
ATOM 1825 N N . LYS A 1 238 ? -7.420 1.304 -15.305 1.00 89.81 238 LYS A N 1
ATOM 1826 C CA . LYS A 1 238 ? -6.056 1.744 -14.990 1.00 89.81 238 LYS A CA 1
ATOM 1827 C C . LYS A 1 238 ? -5.961 2.483 -13.652 1.00 89.81 238 LYS A C 1
ATOM 1829 O O . LYS A 1 238 ? -5.133 3.378 -13.527 1.00 89.81 238 LYS A O 1
ATOM 1834 N N . HIS A 1 239 ? -6.749 2.095 -12.648 1.00 93.00 239 HIS A N 1
ATOM 1835 C CA . HIS A 1 239 ? -6.698 2.669 -11.299 1.00 93.00 239 HIS A CA 1
ATOM 1836 C C . HIS A 1 239 ? -6.862 4.205 -11.300 1.00 93.00 239 HIS A C 1
ATOM 1838 O O . HIS A 1 239 ? -5.906 4.931 -10.992 1.00 93.00 239 HIS A O 1
ATOM 1844 N N . PRO A 1 240 ? -8.029 4.735 -11.711 1.00 94.75 240 PRO A N 1
ATOM 1845 C CA . PRO A 1 240 ? -8.292 6.170 -11.635 1.00 94.75 240 PRO A CA 1
ATOM 1846 C C . PRO A 1 240 ? -8.240 6.652 -10.180 1.00 94.75 240 PRO A C 1
ATOM 1848 O O . PRO A 1 240 ? -8.538 5.890 -9.261 1.00 94.75 240 PRO A O 1
ATOM 1851 N N . LEU A 1 241 ? -7.876 7.916 -9.970 1.00 95.62 241 LEU A N 1
ATOM 1852 C CA . LEU A 1 241 ? -8.006 8.571 -8.669 1.00 95.62 241 LEU A CA 1
ATOM 1853 C C . LEU A 1 241 ? -9.489 8.618 -8.295 1.00 95.62 241 LEU A C 1
ATOM 1855 O O . LEU A 1 241 ? -10.314 9.027 -9.112 1.00 95.62 241 LEU A O 1
ATOM 1859 N N . CYS A 1 242 ? -9.839 8.241 -7.072 1.00 95.25 242 CYS A N 1
ATOM 1860 C CA . CYS A 1 242 ? -11.199 8.365 -6.578 1.00 95.25 242 CYS A CA 1
ATOM 1861 C C . CYS A 1 242 ? -11.268 8.889 -5.144 1.00 95.25 242 CYS A C 1
ATOM 1863 O O . CYS A 1 242 ? -10.296 8.809 -4.391 1.00 95.25 242 CYS A O 1
ATOM 1865 N N . ALA A 1 243 ? -12.429 9.437 -4.783 1.00 94.81 243 ALA A N 1
ATOM 1866 C CA . ALA A 1 243 ? -12.733 9.883 -3.429 1.00 94.81 243 ALA A CA 1
ATOM 1867 C C . ALA A 1 243 ? -14.038 9.268 -2.916 1.00 94.81 243 ALA A C 1
ATOM 1869 O O . ALA A 1 243 ? -15.042 9.243 -3.627 1.00 94.81 243 ALA A O 1
ATOM 1870 N N . VAL A 1 244 ? -14.041 8.796 -1.673 1.00 92.81 244 VAL A N 1
ATOM 1871 C CA . VAL A 1 244 ? -15.193 8.114 -1.071 1.00 92.81 244 VAL A CA 1
ATOM 1872 C C . VAL A 1 244 ? -15.391 8.566 0.367 1.00 92.81 244 VAL A C 1
ATOM 1874 O O . VAL A 1 244 ? -14.431 8.748 1.117 1.00 92.81 244 VAL A O 1
ATOM 1877 N N . ASP A 1 245 ? -16.652 8.737 0.756 1.00 91.00 245 ASP A N 1
ATOM 1878 C CA . ASP A 1 245 ? -17.034 8.912 2.153 1.00 91.00 245 ASP A CA 1
ATOM 1879 C C . ASP A 1 245 ? -17.224 7.531 2.792 1.00 91.00 245 ASP A C 1
ATOM 1881 O O . ASP A 1 245 ? -18.302 6.940 2.728 1.00 91.00 245 ASP A O 1
ATOM 1885 N N . LEU A 1 246 ? -16.149 6.982 3.366 1.00 89.81 246 LEU A N 1
ATOM 1886 C CA . LEU A 1 246 ? -16.214 5.689 4.052 1.00 89.81 246 LEU A CA 1
ATOM 1887 C C . LEU A 1 246 ? -17.055 5.756 5.332 1.00 89.81 246 LEU A C 1
ATOM 1889 O O . LEU A 1 246 ? -17.632 4.746 5.720 1.00 89.81 246 LEU A O 1
ATOM 1893 N N . ALA A 1 247 ? -17.161 6.929 5.966 1.00 81.50 247 ALA A N 1
ATOM 1894 C CA . ALA A 1 247 ? -17.949 7.098 7.183 1.00 81.50 247 ALA A CA 1
ATOM 1895 C C . ALA A 1 247 ? -19.459 7.094 6.891 1.00 81.50 247 ALA A C 1
ATOM 1897 O O . ALA A 1 247 ? -20.245 6.617 7.708 1.00 81.50 247 ALA A O 1
ATOM 1898 N N . ALA A 1 248 ? -19.870 7.592 5.722 1.00 79.38 248 ALA A N 1
ATOM 1899 C CA . ALA A 1 248 ? -21.264 7.564 5.282 1.00 79.38 248 ALA A CA 1
ATOM 1900 C C . ALA A 1 248 ? -21.694 6.224 4.657 1.00 79.38 248 ALA A C 1
ATOM 1902 O O . ALA A 1 248 ? -22.894 5.982 4.517 1.00 79.38 248 ALA A O 1
ATOM 1903 N N . ALA A 1 249 ? -20.756 5.337 4.306 1.00 68.69 249 ALA A N 1
ATOM 1904 C CA . ALA A 1 249 ? -21.015 4.043 3.662 1.00 68.69 249 ALA A CA 1
ATOM 1905 C C . ALA A 1 249 ? -21.607 2.978 4.615 1.00 68.69 249 ALA A C 1
ATOM 1907 O O . ALA A 1 249 ? -21.322 1.792 4.498 1.00 68.69 249 ALA A O 1
ATOM 1908 N N . ALA A 1 250 ? -22.437 3.390 5.573 1.00 55.56 250 ALA A N 1
ATOM 1909 C CA . ALA A 1 250 ? -22.846 2.604 6.733 1.00 55.56 250 ALA A CA 1
ATOM 1910 C C . ALA A 1 250 ? -23.820 1.443 6.445 1.00 55.56 250 ALA A C 1
ATOM 1912 O O . ALA A 1 250 ? -24.296 0.822 7.392 1.00 55.56 250 ALA A O 1
ATOM 1913 N N . SER A 1 251 ? -24.137 1.126 5.184 1.00 66.81 251 SER A N 1
ATOM 1914 C CA . SER A 1 251 ? -24.852 -0.118 4.878 1.00 66.81 251 SER A CA 1
ATOM 1915 C C . SER A 1 251 ? -23.841 -1.261 4.736 1.00 66.81 251 SER A C 1
ATOM 1917 O O . SER A 1 251 ? -23.049 -1.253 3.787 1.00 66.81 251 SER A O 1
ATOM 1919 N N . PRO A 1 252 ? -23.867 -2.279 5.617 1.00 67.38 252 PRO A N 1
ATOM 1920 C CA . PRO A 1 252 ? -22.969 -3.431 5.511 1.00 67.38 252 PRO A CA 1
ATOM 1921 C C . PRO A 1 252 ? -23.130 -4.192 4.187 1.00 67.38 252 PRO A C 1
ATOM 1923 O O . PRO A 1 252 ? -22.196 -4.856 3.741 1.00 67.38 252 PRO A O 1
ATOM 1926 N N . GLU A 1 253 ? -24.307 -4.076 3.561 1.00 70.12 253 GLU A N 1
ATOM 1927 C CA . GLU A 1 253 ? -24.710 -4.852 2.387 1.00 70.12 253 GLU A CA 1
ATOM 1928 C C . GLU A 1 253 ? -24.377 -4.165 1.060 1.00 70.12 253 GLU A C 1
ATOM 1930 O O . GLU A 1 253 ? -24.128 -4.840 0.063 1.00 70.12 253 GLU A O 1
ATOM 1935 N N . THR A 1 254 ? -24.372 -2.828 1.019 1.00 74.94 254 THR A N 1
ATOM 1936 C CA . THR A 1 254 ? -24.164 -2.071 -0.225 1.00 74.94 254 THR A CA 1
ATOM 1937 C C . THR A 1 254 ? -22.965 -1.149 -0.086 1.00 74.94 254 THR A C 1
ATOM 1939 O O . THR A 1 254 ? -22.980 -0.218 0.716 1.00 74.94 254 THR A O 1
ATOM 1942 N N . GLY A 1 255 ? -21.928 -1.421 -0.880 1.00 80.31 255 GLY A N 1
ATOM 1943 C CA . GLY A 1 255 ? -20.719 -0.607 -0.909 1.00 80.31 255 GLY A CA 1
ATOM 1944 C C . GLY A 1 255 ? -20.971 0.826 -1.385 1.00 80.31 255 GLY A C 1
ATOM 1945 O O . GLY A 1 255 ? -21.983 1.097 -2.037 1.00 80.31 255 GLY A O 1
ATOM 1946 N N . PRO A 1 256 ? -20.052 1.754 -1.080 1.00 81.75 256 PRO A N 1
ATOM 1947 C CA . PRO A 1 256 ? -20.186 3.146 -1.478 1.00 81.75 256 PRO A CA 1
ATOM 1948 C C . PRO A 1 256 ? -20.187 3.297 -3.002 1.00 81.75 256 PRO A C 1
ATOM 1950 O O . PRO A 1 256 ? -19.373 2.693 -3.704 1.00 81.75 256 PRO A O 1
ATOM 1953 N N . GLU A 1 257 ? -21.069 4.155 -3.513 1.00 76.38 257 GLU A N 1
ATOM 1954 C CA . GLU A 1 257 ? -21.088 4.502 -4.931 1.00 76.38 257 GLU A CA 1
ATOM 1955 C C . GLU A 1 257 ? -19.887 5.398 -5.284 1.00 76.38 257 GLU A C 1
ATOM 1957 O O . GLU A 1 257 ? -19.644 6.442 -4.673 1.00 76.38 257 GLU A O 1
ATOM 1962 N N . LEU A 1 258 ? -19.124 4.989 -6.299 1.00 82.62 258 LEU A N 1
ATOM 1963 C CA . LEU A 1 258 ? -17.965 5.722 -6.810 1.00 82.62 258 LEU A CA 1
ATOM 1964 C C . LEU A 1 258 ? -18.412 6.873 -7.728 1.00 82.62 258 LEU A C 1
ATOM 1966 O O . LEU A 1 258 ? -18.411 6.740 -8.949 1.00 82.62 258 LEU A O 1
ATOM 1970 N N . THR A 1 259 ? -18.776 8.017 -7.149 1.00 77.88 259 THR A N 1
ATOM 1971 C CA . THR A 1 259 ? -19.197 9.216 -7.909 1.00 77.88 259 THR A CA 1
ATOM 1972 C C . THR A 1 259 ? -18.048 10.181 -8.221 1.00 77.88 259 THR A C 1
ATOM 1974 O O . THR A 1 259 ? -18.083 10.915 -9.205 1.00 77.88 259 THR A O 1
ATOM 1977 N N . ASN A 1 260 ? -16.995 10.158 -7.409 1.00 88.38 260 ASN A N 1
ATOM 1978 C CA . ASN A 1 260 ? -15.843 11.049 -7.498 1.00 88.38 260 ASN A CA 1
ATOM 1979 C C . ASN A 1 260 ? -14.653 10.296 -8.097 1.00 88.38 260 ASN A C 1
ATOM 1981 O O . ASN A 1 260 ? -13.799 9.821 -7.352 1.00 88.38 260 ASN A O 1
ATOM 1985 N N . VAL A 1 261 ? -14.629 10.129 -9.421 1.00 93.38 261 VAL A N 1
ATOM 1986 C CA . VAL A 1 261 ? -13.599 9.355 -10.133 1.00 93.38 261 VAL A CA 1
ATOM 1987 C C . VAL A 1 261 ? -12.968 10.203 -11.227 1.00 93.38 261 VAL A C 1
ATOM 1989 O O . VAL A 1 261 ? -13.664 10.797 -12.051 1.00 93.38 261 VAL A O 1
ATOM 1992 N N . TRP A 1 262 ? -11.639 10.238 -11.259 1.00 94.06 262 TRP A N 1
ATOM 1993 C CA . TRP A 1 262 ? -10.876 11.053 -12.191 1.00 94.06 262 TRP A CA 1
ATOM 1994 C C . TRP A 1 262 ? -9.636 10.327 -12.706 1.00 94.06 262 TRP A C 1
ATOM 1996 O O . TRP A 1 262 ? -8.990 9.563 -11.994 1.00 94.06 262 TRP A O 1
ATOM 2006 N N . MET A 1 263 ? -9.267 10.620 -13.950 1.00 92.62 263 MET A N 1
ATOM 2007 C CA . MET A 1 263 ? -8.018 10.164 -14.548 1.00 92.62 263 MET A CA 1
ATOM 2008 C C . MET A 1 263 ? -7.209 11.381 -14.980 1.00 92.62 263 MET A C 1
ATOM 2010 O O . MET A 1 263 ? -7.671 12.196 -15.778 1.00 92.62 263 MET A O 1
ATOM 2014 N N . GLU A 1 264 ? -6.008 11.528 -14.437 1.00 91.38 264 GLU A N 1
ATOM 2015 C CA . GLU A 1 264 ? -5.135 12.674 -14.697 1.00 91.38 264 GLU A CA 1
ATOM 2016 C C . GLU A 1 264 ? -4.328 12.533 -15.999 1.00 91.38 264 GLU A C 1
ATOM 2018 O O . GLU A 1 264 ? -3.739 13.503 -16.486 1.00 91.38 264 GLU A O 1
ATOM 2023 N N . LEU A 1 265 ? -4.314 11.325 -16.570 1.00 87.81 265 LEU A N 1
ATOM 2024 C CA . LEU A 1 265 ? -3.499 10.954 -17.718 1.00 87.81 265 LEU A CA 1
ATOM 2025 C C . LEU A 1 265 ? -4.310 10.186 -18.774 1.00 87.81 265 LEU A C 1
ATOM 2027 O O . LEU A 1 265 ? -4.867 9.124 -18.492 1.00 87.81 265 LEU A O 1
ATOM 2031 N N . SER A 1 266 ? -4.276 10.660 -20.024 1.00 87.50 266 SER A N 1
ATOM 2032 C CA . SER A 1 266 ? -4.620 9.840 -21.194 1.00 87.50 266 SER A CA 1
ATOM 2033 C C . SER A 1 266 ? -3.522 8.814 -21.412 1.00 87.50 266 SER A C 1
ATOM 2035 O O . SER A 1 266 ? -2.489 9.130 -21.995 1.00 87.50 266 SER A O 1
ATOM 2037 N N . VAL A 1 267 ? -3.731 7.589 -20.941 1.00 86.88 267 VAL A N 1
ATOM 2038 C CA . VAL A 1 267 ? -2.756 6.512 -21.128 1.00 86.88 267 VAL A CA 1
ATOM 2039 C C . VAL A 1 267 ? -2.933 5.904 -22.528 1.00 86.88 267 VAL A C 1
ATOM 2041 O O . VAL A 1 267 ? -4.003 5.322 -22.766 1.00 86.88 267 VAL A O 1
ATOM 2044 N N . PRO A 1 268 ? -1.914 5.969 -23.413 1.00 87.50 268 PRO A N 1
ATOM 2045 C CA . PRO A 1 268 ? -1.900 5.288 -24.710 1.00 87.50 268 PRO A CA 1
ATOM 2046 C C . PRO A 1 268 ? -2.235 3.793 -24.607 1.00 87.50 268 PRO A C 1
ATOM 2048 O O . PRO A 1 268 ? -2.180 3.192 -23.529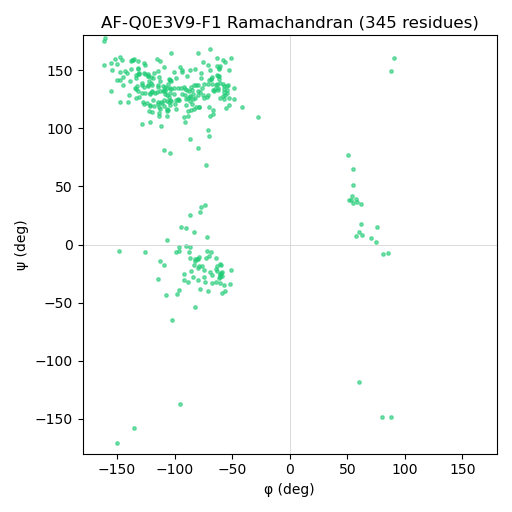 1.00 87.50 268 PRO A O 1
ATOM 2051 N N . ARG A 1 269 ? -2.634 3.179 -25.724 1.00 86.56 269 ARG A N 1
ATOM 2052 C CA . ARG A 1 269 ? -3.040 1.759 -25.738 1.00 86.56 269 ARG A CA 1
ATOM 2053 C C . ARG A 1 269 ? -1.842 0.821 -25.632 1.00 86.56 269 ARG A C 1
ATOM 2055 O O . ARG A 1 269 ? -1.978 -0.278 -25.111 1.00 86.56 269 ARG A O 1
ATOM 2062 N N . GLU A 1 270 ? -0.698 1.283 -26.109 1.00 88.56 270 GLU A N 1
ATOM 2063 C CA . GLU A 1 270 ? 0.583 0.588 -26.174 1.00 88.56 270 GLU A CA 1
ATOM 2064 C C . GLU A 1 270 ? 1.241 0.490 -24.792 1.00 88.56 270 GLU A C 1
ATOM 2066 O O . GLU A 1 270 ? 2.070 -0.385 -24.548 1.00 88.56 270 GLU A O 1
ATOM 2071 N N . TRP A 1 271 ? 0.859 1.381 -23.871 1.00 90.81 271 TRP A N 1
ATOM 2072 C CA . TRP A 1 271 ? 1.400 1.426 -22.520 1.00 90.81 271 TRP A CA 1
ATOM 2073 C C . TRP A 1 271 ? 0.680 0.426 -21.625 1.00 90.81 271 TRP A C 1
ATOM 2075 O O . TRP A 1 271 ? -0.511 0.565 -21.328 1.00 90.81 271 TRP A O 1
ATOM 2085 N N . ILE A 1 272 ? 1.437 -0.554 -21.147 1.00 91.44 272 ILE A N 1
ATOM 2086 C CA . ILE A 1 272 ? 0.976 -1.596 -20.238 1.00 91.44 272 ILE A CA 1
ATOM 2087 C C . ILE A 1 272 ? 1.152 -1.086 -18.803 1.00 91.44 272 ILE A C 1
ATOM 2089 O O . ILE A 1 272 ? 2.291 -0.869 -18.382 1.00 91.44 272 ILE A O 1
ATOM 2093 N N . PRO A 1 273 ? 0.069 -0.878 -18.030 1.00 91.62 273 PRO A N 1
ATOM 2094 C CA . PRO A 1 273 ? 0.175 -0.464 -16.635 1.00 91.62 273 PRO A CA 1
ATOM 2095 C C . PRO A 1 273 ? 0.824 -1.560 -15.788 1.00 91.62 273 PRO A C 1
ATOM 2097 O O . PRO A 1 273 ? 0.412 -2.721 -15.846 1.00 91.62 273 PRO A O 1
ATOM 2100 N N . VAL A 1 274 ? 1.808 -1.176 -14.979 1.00 91.25 274 VAL A N 1
ATOM 2101 C CA . VAL A 1 274 ? 2.496 -2.067 -14.037 1.00 91.25 274 VAL A CA 1
ATOM 2102 C C . VAL A 1 274 ? 1.968 -1.812 -12.632 1.00 91.25 274 VAL A C 1
ATOM 2104 O O . VAL A 1 274 ? 1.291 -2.668 -12.069 1.00 91.25 274 VAL A O 1
ATOM 2107 N N . GLU A 1 275 ? 2.209 -0.609 -12.114 1.00 91.62 275 GLU A N 1
ATOM 2108 C CA . GLU A 1 275 ? 1.843 -0.183 -10.763 1.00 91.62 275 GLU A CA 1
ATOM 2109 C C . GLU A 1 275 ? 1.473 1.299 -10.753 1.00 91.62 275 GLU A C 1
ATOM 2111 O O . GLU A 1 275 ? 1.853 2.063 -11.647 1.00 91.62 275 GLU A O 1
ATOM 2116 N N . ALA A 1 276 ? 0.729 1.712 -9.734 1.00 94.19 276 ALA A N 1
ATOM 2117 C CA . ALA A 1 276 ? 0.398 3.105 -9.510 1.00 94.19 276 ALA A CA 1
ATOM 2118 C C . ALA A 1 276 ? 0.346 3.402 -8.012 1.00 94.19 276 ALA A C 1
ATOM 2120 O O . ALA A 1 276 ? -0.094 2.570 -7.223 1.00 94.19 276 ALA A O 1
ATOM 2121 N N . PHE A 1 277 ? 0.778 4.604 -7.646 1.00 95.25 277 PHE A N 1
ATOM 2122 C CA . PHE A 1 277 ? 0.816 5.085 -6.274 1.00 95.25 277 PHE A CA 1
ATOM 2123 C C . PHE A 1 277 ? 0.245 6.495 -6.206 1.00 95.25 277 PHE A C 1
ATOM 2125 O O . PHE A 1 277 ? 0.426 7.307 -7.121 1.00 95.25 277 PHE A O 1
ATOM 2132 N N . LEU A 1 278 ? -0.423 6.777 -5.095 1.00 95.75 278 LEU A N 1
ATOM 2133 C CA . LEU A 1 278 ? -0.941 8.087 -4.750 1.00 95.75 278 LEU A CA 1
ATOM 2134 C C . LEU A 1 278 ? -0.313 8.504 -3.427 1.00 95.75 278 LEU A C 1
ATOM 2136 O O . LEU A 1 278 ? -0.357 7.741 -2.468 1.00 95.75 278 LEU A O 1
ATOM 2140 N N . VAL A 1 279 ? 0.245 9.710 -3.388 1.00 94.75 279 VAL A N 1
ATOM 2141 C CA . VAL A 1 279 ? 0.787 10.299 -2.162 1.00 94.75 279 VAL A CA 1
ATOM 2142 C C . VAL A 1 279 ? 0.107 11.636 -1.921 1.00 94.75 279 VAL A C 1
ATOM 2144 O O . VAL A 1 279 ? 0.180 12.534 -2.766 1.00 94.75 279 VAL A O 1
ATOM 2147 N N . HIS A 1 280 ? -0.547 11.791 -0.774 1.00 94.25 280 HIS A N 1
ATOM 2148 C CA . HIS A 1 280 ? -1.082 13.073 -0.343 1.00 94.25 280 HIS A CA 1
ATOM 2149 C C . HIS A 1 280 ? 0.058 13.984 0.127 1.00 94.25 280 HIS A C 1
ATOM 2151 O O . HIS A 1 280 ? 0.865 13.641 0.992 1.00 94.25 280 HIS A O 1
ATOM 2157 N N . LEU A 1 281 ? 0.126 15.179 -0.453 1.00 93.44 281 LEU A N 1
ATOM 2158 C CA . LEU A 1 281 ? 1.148 16.177 -0.143 1.00 93.44 281 LEU A CA 1
ATOM 2159 C C . LEU A 1 281 ? 0.671 17.213 0.882 1.00 93.44 281 LEU A C 1
ATOM 2161 O O . LEU A 1 281 ? 1.457 18.060 1.298 1.00 93.44 281 LEU A O 1
ATOM 2165 N N . GLY A 1 282 ? -0.600 17.171 1.284 1.00 91.25 282 GLY A N 1
ATOM 2166 C CA . GLY A 1 282 ? -1.245 18.203 2.091 1.00 91.25 282 GLY A CA 1
ATOM 2167 C C . GLY A 1 282 ? -1.914 19.287 1.243 1.00 91.25 282 GLY A C 1
ATOM 2168 O O . GLY A 1 282 ? -1.594 19.481 0.069 1.00 91.25 282 GLY A O 1
ATOM 2169 N N . SER A 1 283 ? -2.847 20.027 1.852 1.00 88.19 283 SER A N 1
ATOM 2170 C CA . SER A 1 283 ? -3.604 21.101 1.187 1.00 88.19 283 SER A CA 1
ATOM 2171 C C . SER A 1 283 ? -4.305 20.643 -0.101 1.00 88.19 283 SER A C 1
ATOM 2173 O O . SER A 1 283 ? -4.290 21.355 -1.101 1.00 88.19 283 SER A O 1
ATOM 2175 N N . SER A 1 284 ? -4.904 19.447 -0.087 1.00 91.00 284 SER A N 1
ATOM 2176 C CA . SER A 1 284 ? -5.625 18.855 -1.233 1.00 91.00 284 SER A CA 1
ATOM 2177 C C . SER A 1 284 ? -4.765 18.604 -2.482 1.00 91.00 284 SER A C 1
ATOM 2179 O O . SER A 1 284 ? -5.292 18.430 -3.583 1.00 91.00 284 SER A O 1
ATOM 2181 N N . ARG A 1 285 ? -3.435 18.577 -2.330 1.00 94.25 285 ARG A N 1
ATOM 2182 C CA . ARG A 1 285 ? -2.495 18.222 -3.397 1.00 94.25 285 ARG A CA 1
ATOM 2183 C C . ARG A 1 285 ? -2.050 16.782 -3.284 1.00 94.25 285 ARG A C 1
ATOM 2185 O O . ARG A 1 285 ? -1.784 16.283 -2.194 1.00 94.25 285 ARG A O 1
ATOM 2192 N N . PHE A 1 286 ? -1.887 16.154 -4.435 1.00 95.88 286 PHE A N 1
ATOM 2193 C CA . PHE A 1 286 ? -1.477 14.772 -4.564 1.00 95.88 286 PHE A CA 1
ATOM 2194 C C . PHE A 1 286 ? -0.385 14.629 -5.612 1.00 95.88 286 PHE A C 1
ATOM 2196 O O . PHE A 1 286 ? -0.398 15.279 -6.660 1.00 95.88 286 PHE A O 1
ATOM 2203 N N . PHE A 1 287 ? 0.544 13.732 -5.326 1.00 96.19 287 PHE A N 1
ATOM 2204 C CA . PHE A 1 287 ? 1.496 13.220 -6.288 1.00 96.19 287 PHE A CA 1
ATOM 2205 C C . PHE A 1 287 ? 1.008 11.860 -6.779 1.00 96.19 287 PHE A C 1
ATOM 2207 O O . PHE A 1 287 ? 0.824 10.939 -5.983 1.00 96.19 287 PHE A O 1
ATOM 2214 N N . VAL A 1 288 ? 0.789 11.744 -8.087 1.00 95.88 288 VAL A N 1
ATOM 2215 C CA . VAL A 1 288 ? 0.412 10.486 -8.734 1.00 95.88 288 VAL A CA 1
ATOM 2216 C C . VAL A 1 288 ? 1.624 9.947 -9.477 1.00 95.88 288 VAL A C 1
ATOM 2218 O O . VAL A 1 288 ? 2.166 10.618 -10.359 1.00 95.88 288 VAL A O 1
ATOM 2221 N N . ALA A 1 289 ? 2.034 8.728 -9.140 1.00 95.75 289 ALA A N 1
ATOM 2222 C CA . ALA A 1 289 ? 3.098 8.018 -9.830 1.00 95.75 289 ALA A CA 1
ATOM 2223 C C . ALA A 1 289 ? 2.534 6.780 -10.515 1.00 95.75 289 ALA A C 1
ATOM 2225 O O . ALA A 1 289 ? 1.991 5.902 -9.852 1.00 95.75 289 ALA A O 1
ATOM 2226 N N . ARG A 1 290 ? 2.677 6.694 -11.838 1.00 94.69 290 ARG A N 1
ATOM 2227 C CA . ARG A 1 290 ? 2.255 5.527 -12.622 1.00 94.69 290 ARG A CA 1
ATOM 2228 C C . ARG A 1 290 ? 3.438 4.916 -13.343 1.00 94.69 290 ARG A C 1
ATOM 2230 O O . ARG A 1 290 ? 4.177 5.631 -14.011 1.00 94.69 290 ARG A O 1
ATOM 2237 N N . PHE A 1 291 ? 3.582 3.605 -13.244 1.00 93.94 291 PHE A N 1
ATOM 2238 C CA . PHE A 1 291 ? 4.638 2.836 -13.885 1.00 93.94 291 PHE A CA 1
ATOM 2239 C C . PHE A 1 291 ? 4.068 2.052 -15.055 1.00 93.94 291 PHE A C 1
ATOM 2241 O O . PHE A 1 291 ? 3.019 1.411 -14.944 1.00 93.94 291 PHE A O 1
ATOM 2248 N N . PHE A 1 292 ? 4.780 2.090 -16.172 1.00 92.50 292 PHE A N 1
ATOM 2249 C CA . PHE A 1 292 ? 4.367 1.465 -17.415 1.00 92.50 292 PHE A CA 1
ATOM 2250 C C . PHE A 1 292 ? 5.497 0.642 -18.025 1.00 92.50 292 PHE A C 1
ATOM 2252 O O . PHE A 1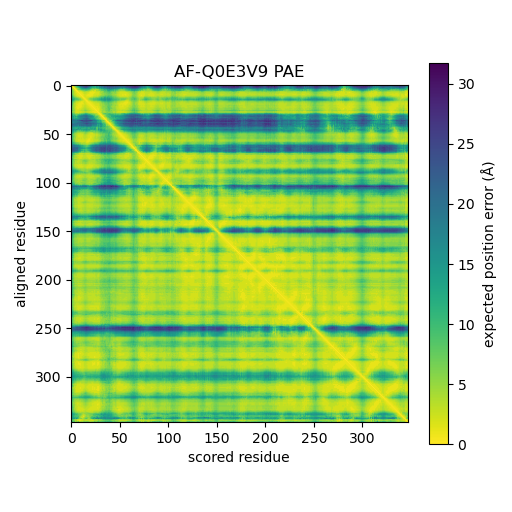 292 ? 6.684 0.857 -17.758 1.00 92.50 292 PHE A O 1
ATOM 2259 N N . GLN A 1 293 ? 5.091 -0.297 -18.869 1.00 92.31 293 GLN A N 1
ATOM 2260 C CA . GLN A 1 293 ? 5.942 -1.016 -19.802 1.00 92.31 293 GLN A CA 1
ATOM 2261 C C . GLN A 1 293 ? 5.451 -0.778 -21.224 1.00 92.31 293 GLN A C 1
ATOM 2263 O O . GLN A 1 293 ? 4.248 -0.702 -21.471 1.00 92.31 293 GLN A O 1
ATOM 2268 N N . GLU A 1 294 ? 6.386 -0.683 -22.155 1.00 91.06 294 GLU A N 1
ATOM 2269 C CA . GLU A 1 294 ? 6.119 -0.516 -23.581 1.00 91.06 294 GLU A CA 1
ATOM 2270 C C . GLU A 1 294 ? 6.957 -1.538 -24.345 1.00 91.06 294 GLU A C 1
ATOM 2272 O O . GLU A 1 294 ? 8.158 -1.677 -24.102 1.00 91.06 294 GLU A O 1
ATOM 2277 N N . LEU A 1 295 ? 6.301 -2.322 -25.203 1.00 90.88 295 LEU A N 1
ATOM 2278 C CA . LEU A 1 295 ? 6.971 -3.326 -26.025 1.00 90.88 295 LEU A CA 1
ATOM 2279 C C . LEU A 1 295 ? 7.804 -2.608 -27.088 1.00 90.88 295 LEU A C 1
ATOM 2281 O O . LEU A 1 295 ? 7.252 -1.903 -27.927 1.00 90.88 295 LEU A O 1
ATOM 2285 N N . VAL A 1 296 ? 9.118 -2.813 -27.062 1.00 88.88 296 VAL A N 1
ATOM 2286 C CA . VAL A 1 296 ? 10.050 -2.170 -28.002 1.00 88.88 296 VAL A CA 1
ATOM 2287 C C . VAL A 1 296 ? 10.391 -3.096 -29.157 1.00 88.88 296 VAL A C 1
ATOM 2289 O O . VAL A 1 296 ? 10.448 -2.674 -30.307 1.00 88.88 296 VAL A O 1
ATOM 2292 N N . GLU A 1 297 ? 10.635 -4.369 -28.854 1.00 89.19 297 GLU A N 1
ATOM 2293 C CA . GLU A 1 297 ? 11.129 -5.337 -29.825 1.00 89.19 297 GLU A CA 1
ATOM 2294 C C . GLU A 1 297 ? 10.627 -6.741 -29.478 1.00 89.19 297 GLU A C 1
ATOM 2296 O O . GLU A 1 297 ? 10.595 -7.138 -28.309 1.00 89.19 297 GLU A O 1
ATOM 2301 N N . VAL A 1 298 ? 10.281 -7.506 -30.512 1.00 87.88 298 VAL A N 1
ATOM 2302 C CA . VAL A 1 298 ? 10.113 -8.959 -30.432 1.00 87.88 298 VAL A CA 1
ATOM 2303 C C . VAL A 1 298 ? 11.314 -9.585 -31.125 1.00 87.88 298 VAL A C 1
ATOM 2305 O O . VAL A 1 298 ? 11.526 -9.368 -32.317 1.00 87.88 298 VAL A O 1
ATOM 2308 N N . ARG A 1 299 ? 12.121 -10.329 -30.373 1.00 87.56 299 ARG A N 1
ATOM 2309 C CA . ARG A 1 299 ? 13.342 -10.960 -30.878 1.00 87.56 299 ARG A CA 1
ATOM 2310 C C . ARG A 1 299 ? 13.025 -12.246 -31.644 1.00 87.56 299 ARG A C 1
ATOM 2312 O O . ARG A 1 299 ? 11.939 -12.808 -31.524 1.00 87.56 299 ARG A O 1
ATOM 2319 N N . CYS A 1 300 ? 13.999 -12.744 -32.410 1.00 85.94 300 CYS A N 1
ATOM 2320 C CA . CYS A 1 300 ? 13.858 -13.969 -33.212 1.00 85.94 300 CYS A CA 1
ATOM 2321 C C . CYS A 1 300 ? 13.557 -15.227 -32.380 1.00 85.94 300 CYS A C 1
ATOM 2323 O O . CYS A 1 300 ? 12.971 -16.173 -32.895 1.00 85.94 300 CYS A O 1
ATOM 2325 N N . ASP A 1 301 ? 13.949 -15.244 -31.104 1.00 90.31 301 ASP A N 1
ATOM 2326 C CA . ASP A 1 301 ? 13.631 -16.307 -30.142 1.00 90.31 301 ASP A CA 1
ATOM 2327 C C . ASP A 1 301 ? 12.239 -16.138 -29.499 1.00 90.31 301 ASP A C 1
ATOM 2329 O O . ASP A 1 301 ? 11.919 -16.817 -28.527 1.00 90.31 301 ASP A O 1
ATOM 2333 N N . PHE A 1 302 ? 11.419 -15.223 -30.029 1.00 83.69 302 PHE A N 1
ATOM 2334 C CA . PHE A 1 302 ? 10.120 -14.801 -29.503 1.00 83.69 302 PHE A CA 1
ATOM 2335 C C . PHE A 1 302 ? 10.172 -14.147 -28.116 1.00 83.69 302 PHE A C 1
ATOM 2337 O O . PHE A 1 302 ? 9.120 -13.856 -27.539 1.00 83.69 302 PHE A O 1
ATOM 2344 N N . SER A 1 303 ? 11.363 -13.859 -27.579 1.00 89.38 303 SER A N 1
ATOM 2345 C CA . SER A 1 303 ? 11.473 -13.069 -26.358 1.00 89.38 303 SER A CA 1
ATOM 2346 C C . SER A 1 303 ? 11.100 -11.613 -26.637 1.00 89.38 303 SER A C 1
ATOM 2348 O O . SER A 1 303 ? 11.431 -11.027 -27.671 1.00 89.38 303 SER A O 1
ATOM 2350 N N . GLN A 1 304 ? 10.356 -11.027 -25.707 1.00 88.62 304 GLN A N 1
ATOM 2351 C CA . GLN A 1 304 ? 9.873 -9.657 -25.805 1.00 88.62 304 GLN A CA 1
ATOM 2352 C C . GLN A 1 304 ? 10.751 -8.752 -24.953 1.00 88.62 304 GLN A C 1
ATOM 2354 O O . GLN A 1 304 ? 10.991 -9.029 -23.775 1.00 88.62 304 GLN A O 1
ATOM 2359 N N . ARG A 1 305 ? 11.222 -7.655 -25.544 1.00 88.25 305 ARG A N 1
ATOM 2360 C CA . ARG A 1 305 ? 11.929 -6.604 -24.821 1.00 88.25 305 ARG A CA 1
ATOM 2361 C C . ARG A 1 305 ? 10.959 -5.468 -24.520 1.00 88.25 305 ARG A C 1
ATOM 2363 O O . ARG A 1 305 ? 10.394 -4.870 -25.434 1.00 88.25 305 ARG A O 1
ATOM 2370 N N . PHE A 1 306 ? 10.851 -5.132 -23.241 1.00 89.88 306 PHE A N 1
ATOM 2371 C CA . PHE A 1 306 ? 10.073 -3.995 -22.768 1.00 89.88 306 PHE A CA 1
ATOM 2372 C C . PHE A 1 306 ? 10.990 -2.896 -22.248 1.00 89.88 306 PHE A C 1
ATOM 2374 O O . PHE A 1 306 ? 11.915 -3.176 -21.481 1.00 89.88 306 PHE A O 1
ATOM 2381 N N . ASP A 1 307 ? 10.690 -1.654 -22.604 1.00 90.50 307 ASP A N 1
ATOM 2382 C CA . ASP A 1 307 ? 11.213 -0.500 -21.883 1.00 90.50 307 ASP A CA 1
ATOM 2383 C C . ASP A 1 307 ? 10.248 -0.144 -20.749 1.00 90.50 307 ASP A C 1
ATOM 2385 O O . ASP A 1 307 ? 9.029 -0.315 -20.854 1.00 90.50 307 ASP A O 1
ATOM 2389 N N . ARG A 1 308 ? 10.810 0.309 -19.627 1.00 92.06 308 ARG A N 1
ATOM 2390 C CA . ARG A 1 308 ? 10.063 0.713 -18.435 1.00 92.06 308 ARG A CA 1
ATOM 2391 C C . ARG A 1 308 ? 10.200 2.205 -18.236 1.00 92.06 308 ARG A C 1
ATOM 2393 O O . ARG A 1 308 ? 11.282 2.764 -18.392 1.00 92.06 308 ARG A O 1
ATOM 2400 N N . PHE A 1 309 ? 9.115 2.838 -17.827 1.00 92.69 309 PHE A N 1
ATOM 2401 C CA . PHE A 1 309 ? 9.126 4.248 -17.474 1.00 92.69 309 PHE A CA 1
ATOM 2402 C C . PHE A 1 309 ? 8.056 4.550 -16.432 1.00 92.69 309 PHE A C 1
ATOM 2404 O O . PHE A 1 309 ? 7.092 3.800 -16.263 1.00 92.69 309 PHE A O 1
ATOM 2411 N N . ALA A 1 310 ? 8.231 5.665 -15.736 1.00 93.94 310 ALA A N 1
ATOM 2412 C CA . ALA A 1 310 ? 7.215 6.243 -14.879 1.00 93.94 310 ALA A CA 1
ATOM 2413 C C . ALA A 1 310 ? 6.661 7.528 -15.480 1.00 93.94 310 ALA A C 1
ATOM 2415 O O . ALA A 1 310 ? 7.361 8.245 -16.191 1.00 93.94 310 ALA A O 1
ATOM 2416 N N . VAL A 1 311 ? 5.417 7.844 -15.145 1.00 94.50 311 VAL A N 1
ATOM 2417 C CA . VAL A 1 311 ? 4.827 9.163 -15.342 1.00 94.50 311 VAL A CA 1
ATOM 2418 C C . VAL A 1 311 ? 4.452 9.712 -13.979 1.00 94.50 311 VAL A C 1
ATOM 2420 O O . VAL A 1 311 ? 3.649 9.117 -13.258 1.00 94.50 311 VAL A O 1
ATOM 2423 N N . PHE A 1 312 ? 5.051 10.844 -13.635 1.00 95.06 312 PHE A N 1
ATOM 2424 C CA . PHE A 1 312 ? 4.803 11.553 -12.387 1.00 95.06 312 PHE A CA 1
ATOM 2425 C C . PHE A 1 312 ? 3.951 12.777 -12.669 1.00 95.06 312 PHE A C 1
ATOM 2427 O O . PHE A 1 312 ? 4.296 13.569 -13.545 1.00 95.06 312 PHE A O 1
ATOM 2434 N N . THR A 1 313 ? 2.842 12.920 -11.946 1.00 94.50 313 THR A N 1
ATOM 2435 C CA . THR A 1 313 ? 1.872 13.998 -12.155 1.00 94.50 313 THR A CA 1
ATOM 2436 C C . THR A 1 313 ? 1.509 14.672 -10.840 1.00 94.50 313 THR A C 1
ATOM 2438 O O . THR A 1 313 ? 1.183 14.007 -9.858 1.00 94.50 313 THR A O 1
ATOM 2441 N N . GLY A 1 314 ? 1.532 16.005 -10.839 1.00 94.75 314 GLY A N 1
ATOM 2442 C CA . GLY A 1 314 ? 0.958 16.814 -9.767 1.00 94.75 314 GLY A CA 1
ATOM 2443 C C . GLY A 1 314 ? -0.538 17.021 -9.988 1.00 94.75 314 GLY A C 1
ATOM 2444 O O . GLY A 1 314 ? -0.959 17.432 -11.074 1.00 94.75 314 GLY A O 1
ATOM 2445 N N . VAL A 1 315 ? -1.340 16.751 -8.964 1.00 94.75 315 VAL A N 1
ATOM 2446 C CA . VAL A 1 315 ? -2.798 16.903 -8.991 1.00 94.75 315 VAL A CA 1
ATOM 2447 C C . VAL A 1 315 ? -3.247 17.730 -7.789 1.00 94.75 315 VAL A C 1
ATOM 2449 O O . VAL A 1 315 ? -2.760 17.530 -6.682 1.00 94.75 315 VAL A O 1
ATOM 2452 N N . GLU A 1 316 ? -4.172 18.662 -7.993 1.00 93.75 316 GLU A N 1
ATOM 2453 C CA . GLU A 1 316 ? -4.810 19.446 -6.930 1.00 93.75 316 GLU A CA 1
ATOM 2454 C C . GLU A 1 316 ? -6.326 19.266 -7.011 1.00 93.75 316 GLU A C 1
ATOM 2456 O O . GLU A 1 316 ? -6.900 19.257 -8.101 1.00 93.75 316 GLU A O 1
ATOM 2461 N N . LEU A 1 317 ? -6.974 19.074 -5.867 1.00 92.31 317 LEU A N 1
ATOM 2462 C CA . LEU A 1 317 ? -8.422 18.922 -5.763 1.00 92.31 317 LEU A CA 1
ATOM 2463 C C . LEU A 1 317 ? -9.014 20.218 -5.214 1.00 92.31 317 LEU A C 1
ATOM 2465 O O . LEU A 1 317 ? -8.568 20.741 -4.195 1.00 92.31 317 LEU A O 1
ATOM 2469 N N . GLU A 1 318 ? -10.040 20.727 -5.889 1.00 91.00 318 GLU A N 1
ATOM 2470 C CA . GLU A 1 318 ? -10.783 21.909 -5.466 1.00 91.00 318 GLU A CA 1
ATOM 2471 C C . GLU A 1 318 ? -12.269 21.580 -5.313 1.00 91.00 318 GLU A C 1
ATOM 2473 O O . GLU A 1 318 ? -12.836 20.795 -6.077 1.00 91.00 318 GLU A O 1
ATOM 2478 N N . ARG A 1 319 ? -12.927 22.205 -4.332 1.00 89.50 319 ARG A N 1
ATOM 2479 C CA . ARG A 1 319 ? -14.392 22.236 -4.285 1.00 89.50 319 ARG A CA 1
ATOM 2480 C C . ARG A 1 319 ? -14.880 23.435 -5.080 1.00 89.50 319 ARG A C 1
ATOM 2482 O O . ARG A 1 319 ? -14.479 24.568 -4.825 1.00 89.50 319 ARG A O 1
ATOM 2489 N N . THR A 1 320 ? -15.768 23.182 -6.031 1.00 88.12 320 THR A N 1
ATOM 2490 C CA . THR A 1 320 ? -16.449 24.238 -6.780 1.00 88.12 320 THR A CA 1
ATOM 2491 C C . THR A 1 320 ? -17.426 24.997 -5.879 1.00 88.12 320 THR A C 1
ATOM 2493 O O . THR A 1 320 ? -17.789 24.539 -4.793 1.00 88.12 320 THR A O 1
ATOM 2496 N N . SER A 1 321 ? -17.935 26.137 -6.353 1.00 87.19 321 SER A N 1
ATOM 2497 C CA . SER A 1 321 ? -18.986 26.896 -5.656 1.00 87.19 321 SER A CA 1
ATOM 2498 C C . SER A 1 321 ? -20.284 26.105 -5.440 1.00 87.19 321 SER A C 1
ATOM 2500 O O . SER A 1 321 ? -21.085 26.478 -4.589 1.00 87.19 321 SER A O 1
ATOM 2502 N N . ARG A 1 322 ? -20.487 25.008 -6.182 1.00 86.88 322 ARG A N 1
ATOM 2503 C CA . ARG A 1 322 ? -21.626 24.087 -6.035 1.00 86.88 322 ARG A CA 1
ATOM 2504 C C . ARG A 1 322 ? -21.362 22.949 -5.044 1.00 86.88 322 ARG A C 1
ATOM 2506 O O . ARG A 1 322 ? -22.235 22.121 -4.828 1.00 86.88 322 ARG A O 1
ATOM 2513 N N . GLY A 1 323 ? -20.169 22.892 -4.452 1.00 85.38 323 GLY A N 1
ATOM 2514 C CA . GLY A 1 323 ? -19.757 21.842 -3.519 1.00 85.38 323 GLY A CA 1
ATOM 2515 C C . GLY A 1 323 ? -19.194 20.583 -4.184 1.00 85.38 323 GLY A C 1
ATOM 2516 O O . GLY A 1 323 ? -18.654 19.733 -3.476 1.00 85.38 323 GLY A O 1
ATOM 2517 N N . GLU A 1 324 ? -19.257 20.476 -5.512 1.00 89.44 324 GLU A N 1
ATOM 2518 C CA . GLU A 1 324 ? -18.690 19.362 -6.282 1.00 89.44 324 GLU A CA 1
ATOM 2519 C C . GLU A 1 324 ? -17.161 19.387 -6.238 1.00 89.44 324 GLU A C 1
ATOM 2521 O O 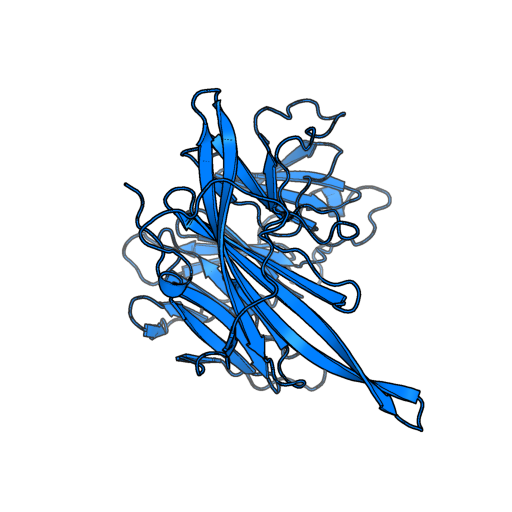. GLU A 1 324 ? -16.553 20.461 -6.301 1.00 89.44 324 GLU A O 1
ATOM 2526 N N . LEU A 1 325 ? -16.542 18.209 -6.158 1.00 92.38 325 LEU A N 1
ATOM 2527 C CA . LEU A 1 325 ? -15.094 18.077 -6.256 1.00 92.38 325 LEU A CA 1
ATOM 2528 C C . LEU A 1 325 ? -14.649 18.082 -7.710 1.00 92.38 325 LEU A C 1
ATOM 2530 O O . LEU A 1 325 ? -15.233 17.425 -8.571 1.00 92.38 325 LEU A O 1
ATOM 2534 N N . ARG A 1 326 ? -13.564 18.802 -7.966 1.00 91.31 326 ARG A N 1
ATOM 2535 C CA . ARG A 1 326 ? -12.943 18.886 -9.274 1.00 91.31 326 ARG A CA 1
ATOM 2536 C C . ARG A 1 326 ? -11.445 18.681 -9.155 1.00 91.31 326 ARG A C 1
ATOM 2538 O O . ARG A 1 326 ? -10.784 19.263 -8.304 1.00 91.31 326 ARG A O 1
ATOM 2545 N N . MET A 1 327 ? -10.920 17.885 -10.075 1.00 92.94 327 MET A N 1
ATOM 25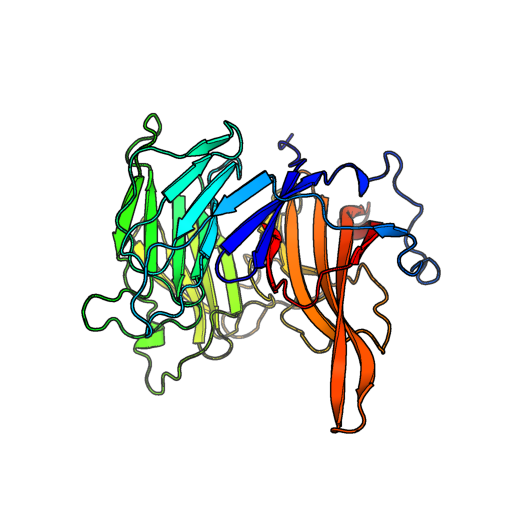46 C CA . MET A 1 327 ? -9.494 17.666 -10.227 1.00 92.94 327 MET A CA 1
ATOM 2547 C C . MET A 1 327 ? -8.875 18.722 -11.154 1.00 92.94 327 MET A C 1
ATOM 2549 O O . MET A 1 327 ? -9.355 18.966 -12.266 1.00 92.94 327 MET A O 1
ATOM 2553 N N . ILE A 1 328 ? -7.769 19.314 -10.715 1.00 91.56 328 ILE A N 1
ATOM 2554 C CA . ILE A 1 328 ? -6.858 20.126 -11.515 1.00 91.56 328 ILE A CA 1
ATOM 2555 C C . ILE A 1 328 ? -5.593 19.303 -11.741 1.00 91.56 328 ILE A C 1
ATOM 2557 O O . ILE A 1 328 ? -4.840 19.006 -10.815 1.00 91.56 328 ILE A O 1
ATOM 2561 N N . LYS A 1 329 ? -5.344 18.947 -13.000 1.00 91.69 329 LYS A N 1
ATOM 2562 C CA . LYS A 1 329 ? -4.088 18.324 -13.413 1.00 91.69 329 LYS A CA 1
ATOM 2563 C C . LYS A 1 329 ? -3.050 19.414 -13.675 1.00 91.69 329 LYS A C 1
ATOM 2565 O O . LYS A 1 329 ? -3.297 20.310 -14.480 1.00 91.69 329 LYS A O 1
ATOM 2570 N N . HIS A 1 330 ? -1.895 19.323 -13.024 1.00 91.62 330 HIS A N 1
ATOM 2571 C CA . HIS A 1 330 ? -0.751 20.198 -13.276 1.00 91.62 330 HIS A CA 1
ATOM 2572 C C . HIS A 1 330 ? 0.227 19.542 -14.275 1.00 91.62 330 HIS A C 1
ATOM 2574 O O . HIS A 1 330 ? -0.197 19.000 -15.302 1.00 91.62 330 HIS A O 1
ATOM 2580 N N . LYS A 1 331 ? 1.543 19.624 -14.028 1.00 90.88 331 LYS A N 1
ATOM 2581 C CA . LYS A 1 331 ? 2.572 19.085 -14.924 1.00 90.88 331 LYS A CA 1
ATOM 2582 C C . LYS A 1 331 ? 2.665 17.563 -14.769 1.00 90.88 331 LYS A C 1
ATOM 2584 O O . LYS A 1 331 ? 2.557 17.039 -13.659 1.00 90.88 331 LYS A O 1
ATOM 2589 N N . SER A 1 332 ? 2.906 16.887 -15.892 1.00 92.00 332 SER A N 1
ATOM 2590 C CA . SER A 1 332 ? 3.283 15.473 -15.952 1.00 92.00 332 SER A CA 1
ATOM 2591 C C . SER A 1 332 ? 4.648 15.340 -16.621 1.00 92.00 332 SER A C 1
ATOM 2593 O O . SER A 1 332 ? 4.876 15.981 -17.647 1.00 92.00 332 SER A O 1
ATOM 2595 N N . GLU A 1 333 ? 5.529 14.501 -16.086 1.00 92.06 333 GLU A N 1
ATOM 2596 C CA . GLU A 1 333 ? 6.856 14.222 -16.663 1.00 92.06 333 GLU A CA 1
ATOM 2597 C C . GLU A 1 333 ? 7.098 12.711 -16.744 1.00 92.06 333 GLU A C 1
ATOM 2599 O O . GLU A 1 333 ? 6.612 11.960 -15.891 1.00 92.06 333 GLU A O 1
ATOM 2604 N N . ARG A 1 334 ? 7.831 12.266 -17.776 1.00 92.75 334 ARG A N 1
ATOM 2605 C CA . ARG A 1 334 ? 8.138 10.853 -18.037 1.00 92.75 334 ARG A CA 1
ATOM 2606 C C . ARG A 1 334 ? 9.568 10.598 -17.606 1.00 92.75 334 ARG A C 1
ATOM 2608 O O . ARG A 1 334 ? 10.475 11.345 -17.957 1.00 92.75 334 ARG A O 1
ATOM 2615 N N . TYR A 1 335 ? 9.761 9.510 -16.880 1.00 92.69 335 TYR A N 1
ATOM 2616 C CA . TYR A 1 335 ? 11.054 9.097 -16.370 1.00 92.69 335 TYR A CA 1
ATOM 2617 C C . TYR A 1 335 ? 11.399 7.715 -16.882 1.00 92.69 335 TYR A C 1
ATOM 2619 O O . TYR A 1 335 ? 10.685 6.761 -16.580 1.00 92.69 335 TYR A O 1
ATOM 2627 N N . SER A 1 336 ? 12.496 7.593 -17.618 1.00 90.69 336 SER A N 1
ATOM 2628 C CA . SER A 1 336 ? 12.952 6.294 -18.109 1.00 90.69 336 SER A CA 1
ATOM 2629 C C . SER A 1 336 ? 13.605 5.493 -16.983 1.00 90.69 336 SER A C 1
ATOM 2631 O O . SER A 1 336 ? 14.384 6.018 -16.183 1.00 90.69 336 SER A O 1
ATOM 2633 N N . ILE A 1 337 ? 13.248 4.211 -16.891 1.00 90.06 337 ILE A N 1
ATOM 2634 C CA . ILE A 1 337 ? 13.670 3.297 -15.827 1.00 90.06 337 ILE A CA 1
ATOM 2635 C C . ILE A 1 337 ? 14.455 2.162 -16.465 1.00 90.06 337 ILE A C 1
ATOM 2637 O O . ILE A 1 337 ? 13.966 1.458 -17.349 1.00 90.06 337 ILE A O 1
ATOM 2641 N N . ALA A 1 338 ? 15.684 1.957 -15.997 1.00 85.69 338 ALA A N 1
ATOM 2642 C CA . ALA A 1 338 ? 16.514 0.870 -16.491 1.00 85.69 338 ALA A CA 1
ATOM 2643 C C . ALA A 1 338 ? 15.817 -0.486 -16.283 1.00 85.69 338 ALA A C 1
ATOM 2645 O O . ALA A 1 338 ? 15.271 -0.755 -15.218 1.00 85.69 338 ALA A O 1
ATOM 2646 N N . HIS A 1 339 ? 15.894 -1.377 -17.274 1.00 78.12 339 HIS A N 1
ATOM 2647 C CA . HIS A 1 339 ? 15.189 -2.669 -17.282 1.00 78.12 339 HIS A CA 1
ATOM 2648 C C . HIS A 1 339 ? 15.410 -3.525 -16.017 1.00 78.12 339 HIS A C 1
ATOM 2650 O O . HIS A 1 339 ? 14.520 -4.258 -15.592 1.00 78.12 339 HIS A O 1
ATOM 2656 N N . LYS A 1 340 ? 16.604 -3.455 -15.413 1.00 80.81 340 LYS A N 1
ATOM 2657 C CA . LYS A 1 340 ? 16.955 -4.210 -14.196 1.00 80.81 340 LYS A CA 1
ATOM 2658 C C . LYS A 1 340 ? 16.414 -3.591 -12.906 1.00 80.81 340 LYS A C 1
ATOM 2660 O O . LYS A 1 340 ? 16.479 -4.230 -11.864 1.00 80.81 340 LYS A O 1
ATOM 2665 N N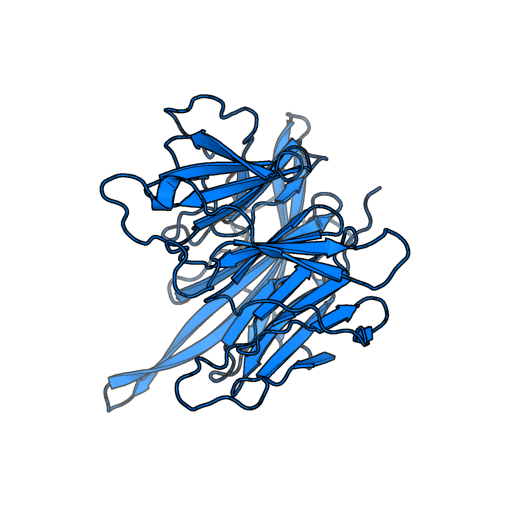 . VAL A 1 341 ? 15.928 -2.356 -12.973 1.00 82.06 341 VAL A N 1
ATOM 2666 C CA . VAL A 1 341 ? 15.374 -1.644 -11.829 1.00 82.06 341 VAL A CA 1
ATOM 2667 C C . VAL A 1 341 ? 13.897 -2.008 -11.697 1.00 82.06 341 VAL A C 1
ATOM 2669 O O . VAL A 1 341 ? 13.120 -1.931 -12.654 1.00 82.06 341 VAL A O 1
ATOM 2672 N N . LEU A 1 342 ? 13.521 -2.433 -10.496 1.00 82.06 342 LEU A N 1
ATOM 2673 C CA . LEU A 1 342 ? 12.137 -2.641 -10.086 1.00 82.06 342 LEU A CA 1
ATOM 2674 C C . LEU A 1 342 ? 11.723 -1.469 -9.199 1.00 82.06 342 LEU A C 1
ATOM 2676 O O . LEU A 1 342 ? 12.518 -0.989 -8.394 1.00 82.06 342 LEU A O 1
ATOM 2680 N N . CYS A 1 343 ? 10.496 -0.990 -9.336 1.00 78.25 343 CYS A N 1
ATOM 2681 C CA . CYS A 1 343 ? 9.940 -0.029 -8.389 1.00 78.25 343 CYS A CA 1
ATOM 2682 C C . CYS A 1 343 ? 9.219 -0.807 -7.298 1.00 78.25 343 CYS A C 1
ATOM 2684 O O . CYS A 1 343 ? 8.536 -1.776 -7.605 1.00 78.25 343 CYS A O 1
ATOM 2686 N N . HIS A 1 344 ? 9.462 -0.434 -6.043 1.00 78.25 344 HIS A N 1
ATOM 2687 C CA . HIS A 1 344 ? 8.908 -1.135 -4.884 1.00 78.25 344 HIS A CA 1
ATOM 2688 C C . HIS A 1 344 ? 7.802 -0.310 -4.228 1.00 78.25 344 HIS A C 1
ATOM 2690 O O . HIS A 1 344 ? 6.755 -0.834 -3.863 1.00 78.25 344 HIS A O 1
ATOM 2696 N N . SER A 1 345 ? 8.032 0.996 -4.083 1.00 88.56 345 SER A N 1
ATOM 2697 C CA . SER A 1 345 ? 7.064 1.905 -3.484 1.00 88.56 345 SER A CA 1
ATOM 2698 C C . SER A 1 345 ? 7.356 3.361 -3.840 1.00 88.56 345 SER A C 1
ATOM 2700 O O . SER A 1 345 ? 8.491 3.750 -4.140 1.00 88.56 345 SER A O 1
ATOM 2702 N N . VAL A 1 346 ? 6.303 4.173 -3.801 1.00 90.69 346 VAL A N 1
ATOM 2703 C CA . VAL A 1 346 ? 6.377 5.635 -3.792 1.00 90.69 346 VAL A CA 1
ATOM 2704 C C . VAL A 1 346 ? 5.711 6.080 -2.502 1.00 90.69 346 VAL A C 1
ATOM 2706 O O . VAL A 1 346 ? 4.525 5.823 -2.304 1.00 90.69 346 VAL A O 1
ATOM 2709 N N . LEU A 1 347 ? 6.507 6.665 -1.612 1.00 90.31 347 LEU A N 1
ATOM 2710 C CA . LEU A 1 347 ? 6.158 6.921 -0.223 1.00 90.31 347 LEU A CA 1
ATOM 2711 C C . LEU A 1 347 ? 6.012 8.398 0.057 1.00 90.31 347 LEU A C 1
ATOM 2713 O O . LEU A 1 347 ? 6.896 9.201 -0.338 1.00 90.31 347 LEU A O 1
#

Secondary structure (DSSP, 8-state):
-PPP--EEEEEEEETTEEEEEEEESGGGS-SSPPSS--GGG------EEEPPPPSEEE-PPP--TTS--PPEEEEETTTT-EEEEE-SSSEEEEEETTTTEE-SSPEE----SSEEEEEETTEEEEEESS----BTTB-SEEEEEESSSS-S-EEEEE-PPPGGGGSTT-------EEEEETTTEEEEEETTTEEEEEETTTTEEEEEESSPPSEEEEEEEETTTTEEEEEES-TTTT--EEEE-TTT---SSSPPP--EEE-SS---SSEEEEEEEEEEEETTEEEEEEEEEEEEEE-TTSPEEEEEEEEEEEEEEEE-TTS-EEEEEEEEEEEEE-TTPEEEEE-

Foldseek 3Di:
DDAFFQWWWFWKDFPLKTFTAIDGCVVQDDPDFDPPDDVVPLPDFDAEDAGHHGPDMGAFDDDDPPFPSHWDWDFEAQSRQKIWIDGQDQWIWIAGNVVRDIDPDTERHHDAQLWAWAYQHRKIKIARQFAADDDPPDARIKIWDDPDPPDPDIYMDGADDAPLNVDPPDDGFGFFEWEDDPSFWIWTFTQQQAIKIQGNVVSDIDHQARHHAQAGGYWYQAPVLQWTWHFGPPVVVVRFIFTFNPVVQRDRHDGTDTPGTHHLHPDDPQWAWDDWDWDDRDPQKIKIKTKTWGFDDQDPVRDTDIWIKIKIWIKGWDQDPVRDIDIRTGHIHIHTDPPSMDTSDID

Solvent-accessible surface area (backbone atoms only — not comparable to full-atom values): 19610 Å² total; per-residue (Å²): 133,71,75,66,58,49,66,37,40,37,34,33,34,45,95,56,26,34,29,37,21,69,41,70,48,61,83,22,52,62,96,63,79,70,78,81,85,52,86,88,66,60,69,68,68,80,43,81,41,74,67,67,70,65,77,45,75,47,70,55,73,94,69,64,92,88,54,86,50,57,56,48,76,44,66,20,34,74,83,63,39,34,34,45,37,34,28,77,47,64,39,27,43,40,36,32,67,81,78,74,40,70,50,89,69,62,28,60,36,76,58,57,63,65,64,41,76,49,56,50,56,66,22,36,36,39,29,25,27,56,50,55,73,67,56,95,88,48,65,34,24,34,35,44,36,59,73,44,99,85,55,94,45,57,44,55,44,81,48,80,69,69,70,63,66,74,40,91,87,59,67,88,54,50,61,41,21,34,37,67,46,96,82,47,26,45,34,38,14,20,93,81,72,6,20,35,32,34,33,68,83,80,67,43,77,45,80,67,27,63,45,42,63,73,29,42,44,64,35,47,70,40,78,95,74,66,30,34,37,27,29,26,53,47,66,90,71,66,37,30,44,30,47,42,51,73,83,77,36,76,49,48,88,50,70,69,80,83,80,46,69,44,71,90,64,79,75,60,89,69,52,42,80,73,52,72,41,71,36,81,25,42,85,58,27,32,43,37,41,38,32,33,34,34,81,74,46,75,45,97,87,69,51,74,43,59,50,35,33,36,41,43,32,25,36,38,56,42,69,46,101,85,67,50,79,43,79,43,63,53,40,51,40,31,28,57,41,61,78,76,54,43,80,76,48,62,80

InterPro domains:
  IPR012871 Protein of unknown function DUF1677, Oryza sativa [PF07893] (5-335)

pLDDT: mean 86.99, std 10.79, range [36.44, 97.94]

Organism: Oryza sativa subsp. japonica (NCBI:txid39947)

Sequence (347 aa):
MGSLRRVVHLVTALNGSANLRHIDTSRFFSRRPPPPFSPSSMAVVTEESSLPEPSMSFYPAPAPPESNGDIGVMLFGRARDRLLVTDQSDSAAIYDAGTHALLAETTPLKPKYWPVSVPVGDDIYLFDLYPRVPCGGRHCFEAVTAVDSSSSSYCSRALPPPPFLFAPGYSPKPIESYTVVGGSEVWISTARAGTYAFDTVSCSWSKQADWPMPFAGLAEYVPEHKLWFGLSSSRRDKHPLCAVDLAAAASPETGPELTNVWMELSVPREWIPVEAFLVHLGSSRFFVARFFQELVEVRCDFSQRFDRFAVFTGVELERTSRGELRMIKHKSERYSIAHKVLCHSVL